Protein AF-A0A8S0VYI2-F1 (afdb_monomer)

Nearest PDB structures (foldseek):
  3zy5-assembly1_A-2  TM=5.775E-01  e=7.496E-02  Caenorhabditis elegans
  1pnv-assembly1_B  TM=6.908E-01  e=5.235E+00  Amycolatopsis orientalis
  5kop-assembly1_A  TM=2.959E-01  e=5.885E-01  Arabidopsis thaliana
  1s4m-assembly1_A  TM=4.240E-01  e=3.381E+00  Thermotoga maritima

Solvent-accessible surface area (backbone atoms only — not comparable to full-atom values): 20133 Å² total; per-residue (Å²): 138,83,80,80,79,79,74,74,88,73,79,77,84,91,72,76,66,74,72,60,60,55,57,55,54,50,54,53,52,52,50,54,52,51,54,52,51,52,53,51,53,68,69,68,52,58,70,79,68,78,67,62,72,75,76,76,81,72,82,81,72,93,74,92,75,86,80,81,87,81,85,76,86,84,82,75,84,84,79,82,89,78,81,92,77,94,70,86,81,71,88,71,82,72,75,78,70,86,61,76,57,97,30,44,54,77,81,65,32,69,57,71,47,27,90,46,52,74,77,16,50,41,90,94,55,40,30,27,38,51,44,45,49,59,51,71,69,45,26,52,47,15,49,53,42,46,44,52,49,12,68,76,29,74,24,38,24,37,43,53,42,46,35,51,65,87,51,60,67,76,75,18,50,44,50,56,66,81,80,41,67,53,71,58,51,21,61,75,68,68,36,48,59,41,44,46,71,57,34,20,62,60,66,65,48,60,60,84,68,80,62,54,79,88,66,36,45,78,45,13,18,33,23,60,63,27,70,77,51,75,67,69,70,78,51,60,70,48,37,40,54,65,26,50,35,56,9,30,20,49,57,62,50,78,24,30,79,47,54,90,40,49,80,47,60,40,29,28,58,82,54,45,34,46,59,59,27,71,101,61,33,78,52,61,54,77,81,44,65,74,53,39,59,12,94,86,65,44,78,44,45,42,34,79,53,45,37,31,35,37,53,39,56,52,48,57,57,87,68,72,78,70,72,80,73,71,76,76,77,77,77,79,128

Organism: Cyclocybe aegerita (NCBI:txid1973307)

Sequence (333 aa):
MERETMIPPSCCPSTIPAMRVVFFRGLVALSVLFFAGLSLFFIGLPEALRNFQLPRPLQRGSGGQALPDIDMPLDGPESPNSAASNCQSGDIHVSVETGVPGWDSSRFLQGPPTKSFKDNLLNDTYYITSWADSGFTNQFMGYVNMIYLGLISDRIPILPPFGPHHMSYDAGALRFSHVFNLKYLRKALNRPILEWHEVKEEDSPSSLREPSSEERESIGCWSTRKEAIANPLRVKSVIDHLKLDIAYTRVPSETRRLPNHENDDFLVFHQLVPYIFPRHPWRPASNFPLMQASPLGQRQSPYEQVSCFDYLYYTPRVDRCSRCSTPGRLRGD

pLDDT: mean 81.5, std 20.33, range [36.56, 98.75]

Secondary structure (DSSP, 8-state):
-------------S---THHHHHHHHHHHHHHHHHHHHHHHHHSS-HHHHT--PPPPP---S---PPPP------PPPPPP--------------------TT-GGGGBSSS-BSSHHHHB-TT--EEEE---SSHHHHHHHHHHHHHHHHHTT-EEEEPPBP-SSS-GGG--B-HHHHS-HHHHHHHHTS--EEHHHHB----TT--PPPPTTTPEEEEEEE---TT--S----HHHHHHTTEEEEEEEPPGGGBSSTT-TT---B-HHHHHHHH-SS--SS-GGGS-EEE--TT-------SSEEEES--TT-----------PPP-----

Radius of gyration: 25.16 Å; Cα contacts (8 Å, |Δi|>4): 461; chains: 1; bounding box: 76×69×61 Å

Mean predicted aligned error: 12.94 Å

Foldseek 3Di:
DDPPPDDPDDDDDPDDDPVVVVVVVVVVVVVVVVVVVVVVVVVPDPVVVVPPDDPDDDPDDDDDDDDDDDDDDPDDDDDDDDDDDDDDDPPPPPPPPPPDQPQDVCVQWPHAAALDLVNTGDPVAAAEEEDQDDDPVQSVLQQVQRCVLCVVQVHAYAYFFHQPRPHPLQVFGHWPVNVDVVVVVCVVVVHHHHYLNRRHPFDPRRDPDQDDPVSEDEFEAEALDFQVDLDGADRPRRNRRSRYFYWYFYDQLQQFPDSPDSHGSAGESVSRSLQQRAPHRVDDQVVTDGSGGTPVRHHDGHDNRYHYYHGRSRHDDPDDPPPPPPPPPPDDD

Structure (mmCIF, N/CA/C/O backbone):
data_AF-A0A8S0VYI2-F1
#
_entry.id   AF-A0A8S0VYI2-F1
#
loop_
_atom_site.group_PDB
_atom_site.id
_atom_site.type_symbol
_atom_site.label_atom_id
_atom_site.label_alt_id
_atom_site.label_comp_id
_atom_site.label_asym_id
_atom_site.label_entity_id
_atom_site.label_seq_id
_atom_site.pdbx_PDB_ins_code
_atom_site.Cartn_x
_atom_site.Cartn_y
_atom_site.Cartn_z
_atom_site.occupancy
_atom_site.B_iso_or_equiv
_atom_site.auth_seq_id
_atom_site.auth_comp_id
_atom_site.auth_asym_id
_atom_site.auth_atom_id
_atom_site.pdbx_PDB_model_num
ATOM 1 N N . MET A 1 1 ? 33.927 -17.830 16.244 1.00 40.34 1 MET A N 1
ATOM 2 C CA . MET A 1 1 ? 33.383 -17.152 15.047 1.00 40.34 1 MET A CA 1
ATOM 3 C C . MET A 1 1 ? 32.951 -18.254 14.090 1.00 40.34 1 MET A C 1
ATOM 5 O O . MET A 1 1 ? 33.672 -18.598 13.163 1.00 40.34 1 MET A O 1
ATOM 9 N N . GLU A 1 2 ? 31.848 -18.921 14.426 1.00 36.56 2 GLU A N 1
ATOM 10 C CA . GLU A 1 2 ? 31.325 -20.049 13.655 1.00 36.56 2 GLU A CA 1
ATOM 11 C C . GLU A 1 2 ? 30.562 -19.498 12.449 1.00 36.56 2 GLU A C 1
ATOM 13 O O . GLU A 1 2 ? 29.616 -18.728 12.593 1.00 36.56 2 GLU A O 1
ATOM 18 N N . ARG A 1 3 ? 31.025 -19.841 11.243 1.00 37.62 3 ARG A N 1
ATOM 19 C CA . ARG A 1 3 ? 30.243 -19.661 10.021 1.00 37.62 3 ARG A CA 1
ATOM 20 C C . ARG A 1 3 ? 29.177 -20.747 10.012 1.00 37.62 3 ARG A C 1
ATOM 22 O O . ARG A 1 3 ? 29.457 -21.867 9.596 1.00 37.62 3 ARG A O 1
ATOM 29 N N . GLU A 1 4 ? 27.968 -20.407 10.434 1.00 44.66 4 GLU A N 1
ATOM 30 C CA . GLU A 1 4 ? 26.795 -21.192 10.068 1.00 44.66 4 GLU A CA 1
ATOM 31 C C . GLU A 1 4 ? 26.643 -21.135 8.544 1.00 44.66 4 GLU A C 1
ATOM 33 O O . GLU A 1 4 ? 26.326 -20.105 7.945 1.00 44.66 4 GLU A O 1
ATOM 38 N N . THR A 1 5 ? 26.949 -22.248 7.884 1.00 41.91 5 THR A N 1
ATOM 39 C CA . THR A 1 5 ? 26.651 -22.454 6.470 1.00 41.91 5 THR A CA 1
ATOM 40 C C . THR A 1 5 ? 25.141 -22.565 6.315 1.00 41.91 5 THR A C 1
ATOM 42 O O . THR A 1 5 ? 24.555 -23.619 6.559 1.00 41.91 5 THR A O 1
ATOM 45 N N . MET A 1 6 ? 24.514 -21.453 5.935 1.00 37.00 6 MET A N 1
ATOM 46 C CA . MET A 1 6 ? 23.090 -21.371 5.637 1.00 37.00 6 MET A CA 1
ATOM 47 C C . MET A 1 6 ? 22.767 -22.281 4.443 1.00 37.00 6 MET A C 1
ATOM 49 O O . MET A 1 6 ? 23.226 -22.055 3.322 1.00 37.00 6 MET A O 1
ATOM 53 N N . ILE A 1 7 ? 22.010 -23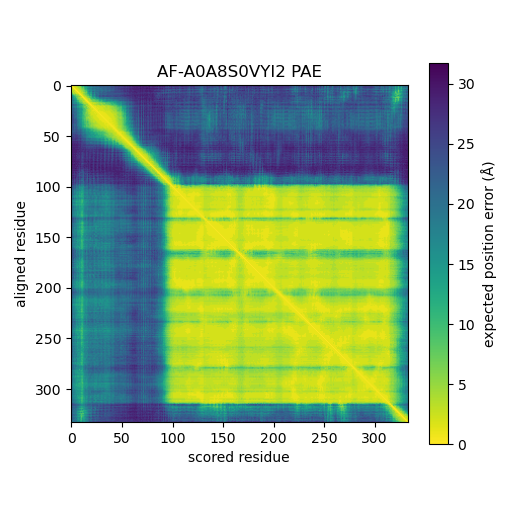.344 4.710 1.00 38.59 7 ILE A N 1
ATOM 54 C CA . ILE A 1 7 ? 21.514 -24.290 3.708 1.00 38.59 7 ILE A CA 1
ATOM 55 C C . ILE A 1 7 ? 20.570 -23.518 2.766 1.00 38.59 7 ILE A C 1
ATOM 57 O O . ILE A 1 7 ? 19.663 -22.843 3.259 1.00 38.59 7 ILE A O 1
ATOM 61 N N . PRO A 1 8 ? 20.752 -23.572 1.431 1.00 42.28 8 PRO A N 1
ATOM 62 C CA . PRO A 1 8 ? 19.832 -22.927 0.499 1.00 42.28 8 PRO A CA 1
ATOM 63 C C . PRO A 1 8 ? 18.422 -23.511 0.674 1.00 42.28 8 PRO A C 1
ATOM 65 O O . PRO A 1 8 ? 18.298 -24.710 0.937 1.00 42.28 8 PRO A O 1
ATOM 68 N N . PRO A 1 9 ? 17.361 -22.698 0.530 1.00 46.56 9 PRO A N 1
ATOM 69 C CA . PRO A 1 9 ? 15.992 -23.137 0.765 1.00 46.56 9 PRO A CA 1
ATOM 70 C C . PRO A 1 9 ? 15.682 -24.374 -0.082 1.00 46.56 9 PRO A C 1
ATOM 72 O O . PRO A 1 9 ? 15.707 -24.345 -1.314 1.00 46.56 9 PRO A O 1
ATOM 75 N N . SER A 1 10 ? 15.433 -25.482 0.609 1.00 43.25 10 SER A N 1
ATOM 76 C CA . SER A 1 10 ? 15.020 -26.750 0.031 1.00 43.25 10 SER A CA 1
ATOM 77 C C . SER A 1 10 ? 13.668 -26.589 -0.670 1.00 43.25 10 SER A C 1
ATOM 79 O O . SER A 1 10 ? 12.776 -25.884 -0.195 1.00 43.25 10 SER A O 1
ATOM 81 N N . CYS A 1 11 ? 13.555 -27.220 -1.845 1.00 47.84 11 CYS A N 1
ATOM 82 C CA . CYS A 1 11 ? 12.403 -27.175 -2.747 1.00 47.84 11 CYS A CA 1
ATOM 83 C C . CYS A 1 11 ? 11.056 -27.290 -1.998 1.00 47.84 11 CYS A C 1
ATOM 85 O O . CYS A 1 11 ? 10.912 -28.109 -1.092 1.00 47.84 11 CYS A O 1
ATOM 87 N N . CYS A 1 12 ? 10.075 -26.477 -2.417 1.00 47.78 12 CYS A N 1
ATOM 88 C CA . CYS A 1 12 ? 8.744 -26.334 -1.818 1.00 47.78 12 CYS A CA 1
ATOM 89 C C . CYS A 1 12 ? 8.104 -27.660 -1.348 1.00 47.78 12 CYS A C 1
ATOM 91 O O . CYS A 1 12 ? 8.123 -28.636 -2.104 1.00 47.78 12 CYS A O 1
ATOM 93 N N . PRO A 1 13 ? 7.433 -27.686 -0.177 1.00 43.56 13 PRO A N 1
ATOM 94 C CA . PRO A 1 13 ? 6.670 -28.848 0.265 1.00 43.56 13 PRO A CA 1
ATOM 95 C C . PRO A 1 13 ? 5.550 -29.160 -0.737 1.00 43.56 13 PRO A C 1
ATOM 97 O O . PRO A 1 13 ? 4.629 -28.376 -0.978 1.00 43.56 13 PRO A O 1
ATOM 100 N N . SER A 1 14 ? 5.664 -30.327 -1.361 1.00 46.34 14 SER A N 1
ATOM 101 C CA . SER A 1 14 ? 4.825 -30.805 -2.454 1.00 46.34 14 SER A CA 1
ATOM 102 C C . SER A 1 14 ? 3.504 -31.395 -1.958 1.00 46.34 14 SER A C 1
ATOM 104 O O . SER A 1 14 ? 3.235 -32.566 -2.192 1.00 46.34 14 SER A O 1
ATOM 106 N N . THR A 1 15 ? 2.659 -30.612 -1.291 1.00 42.56 15 THR A N 1
ATOM 107 C CA . THR A 1 15 ? 1.272 -31.023 -1.009 1.00 42.56 15 THR A CA 1
ATOM 108 C C . THR A 1 15 ? 0.341 -29.815 -0.998 1.00 42.56 15 THR A C 1
ATOM 110 O O . THR A 1 15 ? -0.146 -29.386 0.045 1.00 42.56 15 THR A O 1
ATOM 113 N N . ILE A 1 16 ? 0.059 -29.258 -2.180 1.00 52.88 16 ILE A N 1
ATOM 114 C CA . ILE A 1 16 ? -1.150 -28.446 -2.362 1.00 52.88 16 ILE A CA 1
ATOM 115 C C . ILE A 1 16 ? -2.288 -29.432 -2.665 1.00 52.88 16 ILE A C 1
ATOM 117 O O . ILE A 1 16 ? -2.193 -30.157 -3.659 1.00 52.88 16 ILE A O 1
ATOM 121 N N . PRO A 1 17 ? -3.353 -29.503 -1.845 1.00 50.16 17 PRO A N 1
ATOM 122 C CA . PRO A 1 17 ? -4.452 -30.433 -2.077 1.00 50.16 17 PRO A CA 1
ATOM 123 C C . PRO A 1 17 ? -5.111 -30.148 -3.433 1.00 50.16 17 PRO A C 1
ATOM 125 O O . PRO A 1 17 ? -5.443 -29.002 -3.749 1.00 50.16 17 PRO A O 1
ATOM 128 N N . ALA A 1 18 ? -5.317 -31.206 -4.224 1.00 50.97 18 ALA A N 1
ATOM 129 C CA . ALA A 1 18 ? -5.833 -31.170 -5.598 1.00 50.97 18 ALA A CA 1
ATOM 130 C C . ALA A 1 18 ? -7.136 -30.356 -5.766 1.00 50.97 18 ALA A C 1
ATOM 132 O O . ALA A 1 18 ? -7.411 -29.826 -6.843 1.00 50.97 18 ALA A O 1
ATOM 133 N N . MET A 1 19 ? -7.897 -30.178 -4.683 1.00 45.94 19 MET A N 1
ATOM 134 C CA . MET A 1 19 ? -9.135 -29.400 -4.636 1.00 45.94 19 MET A CA 1
ATOM 135 C C . MET A 1 19 ? -8.938 -27.902 -4.960 1.00 45.94 19 MET A C 1
ATOM 137 O O . MET A 1 19 ? -9.829 -27.278 -5.532 1.00 45.94 19 MET A O 1
ATOM 141 N N . ARG A 1 20 ? -7.754 -27.318 -4.701 1.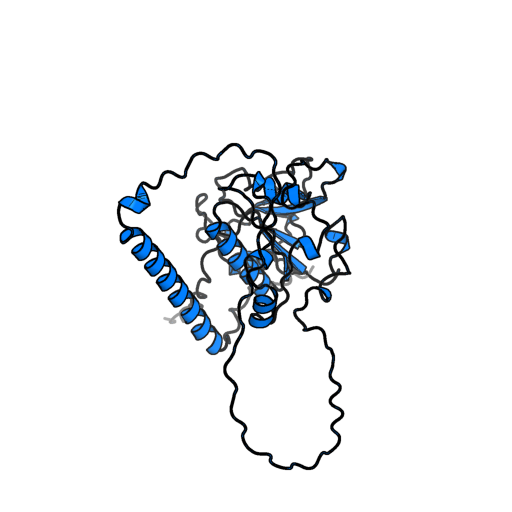00 52.03 20 ARG A N 1
ATOM 142 C CA . ARG A 1 20 ? -7.478 -25.893 -4.995 1.00 52.03 20 ARG A CA 1
ATOM 143 C C . ARG A 1 20 ? -7.234 -25.599 -6.481 1.00 52.03 20 ARG A C 1
ATOM 145 O O . ARG A 1 20 ? -7.493 -24.489 -6.938 1.00 52.03 20 ARG A O 1
ATOM 152 N N . VAL A 1 21 ? -6.784 -26.588 -7.256 1.00 54.50 21 VAL A N 1
ATOM 153 C CA . VAL A 1 21 ? -6.478 -26.418 -8.691 1.00 54.50 21 VAL A CA 1
ATOM 154 C C . VAL A 1 21 ? -7.754 -26.352 -9.537 1.00 54.50 21 VAL A C 1
ATOM 156 O O . VAL A 1 21 ? -7.795 -25.636 -10.538 1.00 54.50 21 VAL A O 1
ATOM 159 N N . VAL A 1 22 ? -8.811 -27.058 -9.126 1.00 63.56 22 VAL A N 1
ATOM 160 C CA . VAL A 1 22 ? -10.104 -27.067 -9.832 1.00 63.56 22 VAL A CA 1
ATOM 161 C C . VAL A 1 22 ? -10.818 -25.722 -9.677 1.00 63.56 22 VAL A C 1
ATOM 163 O O . VAL A 1 22 ? -11.284 -25.160 -10.666 1.00 63.56 22 VAL A O 1
ATOM 166 N N . PHE A 1 23 ? -10.815 -25.157 -8.466 1.00 63.53 23 PHE A N 1
ATOM 167 C CA . PHE A 1 23 ? -11.478 -23.881 -8.180 1.00 63.53 23 PHE A CA 1
ATOM 168 C C . PHE A 1 23 ? -10.856 -22.713 -8.965 1.00 63.53 23 PHE A C 1
ATOM 170 O O . PHE A 1 23 ? -11.564 -21.896 -9.551 1.00 63.53 23 PHE A O 1
ATOM 177 N N . PHE A 1 24 ? -9.522 -22.680 -9.067 1.00 58.94 24 PHE A N 1
ATOM 178 C CA . PHE A 1 24 ? -8.821 -21.619 -9.794 1.00 58.94 24 PHE A CA 1
ATOM 179 C C . PHE A 1 24 ? -9.015 -21.712 -11.319 1.00 58.94 24 PHE A C 1
ATOM 181 O O . PHE A 1 24 ? -9.140 -20.691 -11.992 1.00 58.94 24 PHE A O 1
ATOM 188 N N . ARG A 1 25 ? -9.109 -22.930 -11.878 1.00 66.00 25 ARG A N 1
ATOM 189 C CA . ARG A 1 25 ? -9.438 -23.129 -13.302 1.00 66.00 25 ARG A CA 1
ATOM 190 C C . ARG A 1 25 ? -10.850 -22.651 -13.644 1.00 66.00 25 ARG A C 1
ATOM 192 O O . ARG A 1 25 ? -11.036 -22.075 -14.712 1.00 66.00 25 ARG A O 1
ATOM 199 N N . GLY A 1 26 ? -11.807 -22.840 -12.734 1.00 76.06 26 GLY A N 1
ATOM 200 C CA . GLY A 1 26 ? -13.168 -22.320 -12.888 1.00 76.06 26 GLY A CA 1
ATOM 201 C C . GLY A 1 26 ? -13.209 -20.791 -12.933 1.00 76.06 26 GLY A C 1
ATOM 202 O O . GLY A 1 26 ? -13.836 -20.224 -13.824 1.00 76.06 26 GLY A O 1
ATOM 203 N N . LEU A 1 27 ? -12.475 -20.124 -12.036 1.00 72.19 27 LEU A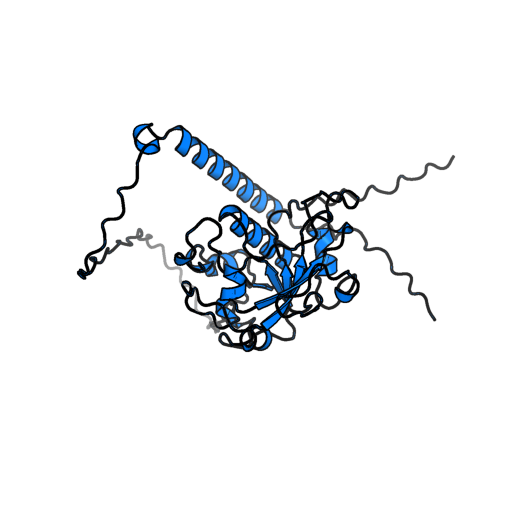 N 1
ATOM 204 C CA . LEU A 1 27 ? -12.464 -18.659 -11.947 1.00 72.19 27 LEU A CA 1
ATOM 205 C C . LEU A 1 27 ? -11.876 -17.987 -13.203 1.00 72.19 27 LEU A C 1
ATOM 207 O O . LEU A 1 27 ? -12.411 -16.990 -13.681 1.00 72.19 27 LEU A O 1
ATOM 211 N N . VAL A 1 28 ? -10.802 -18.557 -13.766 1.00 76.00 28 VAL A N 1
ATOM 212 C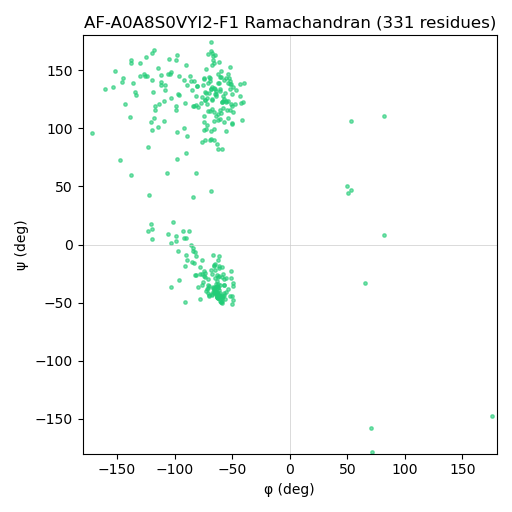 CA . VAL A 1 28 ? -10.166 -18.044 -14.995 1.00 76.00 28 VAL A CA 1
ATOM 213 C C . VAL A 1 28 ? -11.044 -18.284 -16.228 1.00 76.00 28 VAL A C 1
ATOM 215 O O . VAL A 1 28 ? -11.122 -17.425 -17.100 1.00 76.00 28 VAL A O 1
ATOM 218 N N . ALA A 1 29 ? -11.742 -19.420 -16.312 1.00 81.00 29 ALA A N 1
ATOM 219 C CA . ALA A 1 29 ? -12.675 -19.666 -17.414 1.00 81.00 29 ALA A CA 1
ATOM 220 C C . ALA A 1 29 ? -13.865 -18.689 -17.381 1.00 81.00 29 ALA A C 1
ATOM 222 O O . ALA A 1 29 ? -14.261 -18.163 -18.421 1.00 81.00 29 ALA A O 1
ATOM 223 N N . LEU A 1 30 ? -14.391 -18.393 -16.186 1.00 81.19 30 LEU A N 1
ATOM 224 C CA . LEU A 1 30 ? -15.479 -17.431 -15.999 1.00 81.19 30 LEU A CA 1
ATOM 225 C C . LEU A 1 30 ? -15.070 -16.001 -16.366 1.00 81.19 30 LEU A C 1
ATOM 227 O O . LEU A 1 30 ? -15.853 -15.299 -17.003 1.00 81.19 30 LEU A O 1
ATOM 231 N N . SER A 1 31 ? -13.848 -15.575 -16.030 1.00 77.00 31 SER A N 1
ATOM 232 C CA . SER A 1 31 ? -13.375 -14.239 -16.408 1.00 77.00 31 SER A CA 1
ATOM 233 C C . SER A 1 31 ? -13.188 -14.106 -17.921 1.00 77.00 31 SER A C 1
ATOM 235 O O . SER A 1 31 ? -13.645 -13.124 -18.501 1.00 77.00 31 SER A O 1
ATOM 237 N N . VAL A 1 32 ? -12.611 -15.111 -18.590 1.00 84.44 32 VAL A N 1
ATOM 238 C CA . VAL A 1 32 ? -12.456 -15.111 -20.057 1.00 84.44 32 VAL A CA 1
ATOM 239 C C . VAL A 1 32 ? -13.817 -15.051 -20.762 1.00 84.44 32 VAL A C 1
ATOM 241 O O . VAL A 1 32 ? -13.980 -14.265 -21.694 1.00 84.44 32 VAL A O 1
ATOM 244 N N . LEU A 1 33 ? -14.810 -15.817 -20.295 1.00 86.25 33 LEU A N 1
ATOM 245 C CA . LEU A 1 33 ? -16.169 -15.778 -20.849 1.00 86.25 33 LEU A CA 1
ATOM 246 C C . LEU A 1 33 ? -16.862 -14.432 -20.604 1.00 86.25 33 LEU A C 1
ATOM 248 O O . LEU A 1 33 ? -17.531 -13.924 -21.501 1.00 86.25 33 LEU A O 1
ATOM 252 N N . PHE A 1 34 ? -16.663 -13.823 -19.433 1.00 87.06 34 PHE A N 1
ATOM 253 C CA . PHE A 1 34 ? -17.200 -12.499 -19.123 1.00 87.06 34 PHE A CA 1
ATOM 254 C C . PHE A 1 34 ? -16.634 -11.416 -20.057 1.00 87.06 34 PHE A C 1
ATOM 256 O O . PHE A 1 34 ? -17.396 -10.636 -20.628 1.00 87.06 34 PHE A O 1
ATOM 263 N N . PHE A 1 35 ? -15.317 -11.404 -20.297 1.00 80.75 35 PHE A N 1
ATOM 264 C CA . PHE A 1 35 ? -14.688 -10.436 -21.206 1.00 80.75 35 PHE A CA 1
ATOM 265 C C . PHE A 1 35 ? -15.037 -10.676 -22.681 1.00 80.75 35 PHE A C 1
ATOM 267 O O . PHE A 1 35 ? -15.236 -9.713 -23.428 1.00 80.75 35 PHE A O 1
ATOM 274 N N . ALA A 1 36 ? -15.166 -11.938 -23.103 1.00 85.12 36 ALA A N 1
ATOM 275 C CA . ALA A 1 36 ? -15.645 -12.274 -24.442 1.00 85.12 36 ALA A CA 1
ATOM 276 C C . ALA A 1 36 ? -17.105 -11.821 -24.643 1.00 85.12 36 ALA A C 1
ATOM 278 O O . ALA A 1 36 ? -17.426 -11.220 -25.668 1.00 85.12 36 ALA A O 1
ATOM 279 N N . GLY A 1 37 ? -17.962 -12.028 -23.636 1.00 87.88 37 GLY A N 1
ATOM 280 C CA . GLY A 1 37 ? -19.353 -11.572 -23.636 1.00 87.88 37 GLY A CA 1
ATOM 281 C C . GLY A 1 37 ? -19.484 -10.049 -23.688 1.00 87.88 37 GLY A C 1
ATOM 282 O O . GLY A 1 37 ? -20.234 -9.533 -24.514 1.00 87.88 37 GLY A O 1
ATOM 283 N N . LEU A 1 38 ? -18.699 -9.319 -22.885 1.00 82.56 38 LEU A N 1
ATOM 284 C CA . LEU A 1 38 ? -18.657 -7.852 -22.943 1.00 82.56 38 LEU A CA 1
ATOM 285 C C . LEU A 1 38 ? -18.227 -7.355 -24.327 1.00 82.56 38 LEU A C 1
ATOM 287 O O . LEU A 1 38 ? -18.843 -6.449 -24.879 1.00 82.56 38 LEU A O 1
ATOM 291 N N . SER A 1 39 ? -17.190 -7.963 -24.906 1.00 78.06 39 SER A N 1
ATOM 292 C CA . SER A 1 39 ? -16.674 -7.555 -26.217 1.00 78.06 39 SER A CA 1
ATOM 293 C C . SER A 1 39 ? -17.718 -7.753 -27.320 1.00 78.06 39 SER A C 1
ATOM 295 O O . SER A 1 39 ? -17.918 -6.863 -28.144 1.00 78.06 39 SER A O 1
ATOM 297 N N . LEU A 1 40 ? -18.440 -8.880 -27.306 1.00 80.31 40 LEU A N 1
ATOM 298 C CA . LEU A 1 40 ? -19.524 -9.146 -28.258 1.00 80.31 40 LEU A CA 1
ATOM 299 C C . LEU A 1 40 ? -20.716 -8.198 -28.069 1.00 80.31 40 LEU A C 1
ATOM 301 O O . LEU A 1 40 ? -21.293 -7.749 -29.059 1.00 80.31 40 LEU A O 1
ATOM 305 N N . PHE A 1 41 ? -21.040 -7.829 -26.828 1.00 80.25 41 PHE A N 1
ATOM 306 C CA . PHE A 1 41 ? -22.089 -6.853 -26.534 1.00 80.25 41 PHE A CA 1
ATOM 307 C C . PHE A 1 41 ? -21.792 -5.480 -27.166 1.00 80.25 41 PHE A C 1
ATOM 309 O O . PHE A 1 41 ? -22.666 -4.893 -27.798 1.00 80.25 41 PHE A O 1
ATOM 316 N N . PHE A 1 42 ? -20.544 -4.999 -27.113 1.00 73.44 42 PHE A N 1
ATOM 317 C CA . PHE A 1 42 ? -20.161 -3.723 -27.741 1.00 73.44 42 PHE A CA 1
ATOM 318 C C . PHE A 1 42 ? -20.069 -3.773 -29.276 1.00 73.44 42 PHE A C 1
ATOM 320 O O . PHE A 1 42 ? -20.227 -2.743 -29.943 1.00 73.44 42 PHE A O 1
ATOM 327 N N . ILE A 1 43 ? -19.834 -4.951 -29.862 1.00 79.62 43 ILE A N 1
ATOM 328 C CA . ILE A 1 43 ? -19.837 -5.142 -31.322 1.00 79.62 43 ILE A CA 1
ATOM 329 C C . ILE A 1 43 ? -21.273 -5.175 -31.865 1.00 79.62 43 ILE A C 1
ATOM 331 O O . ILE A 1 43 ? -21.515 -4.647 -32.946 1.00 79.62 43 ILE A O 1
ATOM 335 N N . GLY A 1 44 ? -22.218 -5.737 -31.105 1.00 75.25 44 GLY A N 1
ATOM 336 C CA . GLY A 1 44 ? -23.629 -5.846 -31.486 1.00 75.25 44 GLY A CA 1
ATOM 337 C C . GLY A 1 44 ? -24.494 -4.617 -31.193 1.00 75.25 44 GLY A C 1
ATOM 338 O O . GLY A 1 44 ? -25.678 -4.633 -31.524 1.00 75.25 44 GLY A O 1
ATOM 339 N N . LEU A 1 45 ? -23.950 -3.562 -30.574 1.00 72.25 45 LEU A N 1
ATOM 340 C CA . LEU A 1 45 ? -24.718 -2.344 -30.316 1.00 72.25 45 LEU A CA 1
ATOM 341 C C . LEU A 1 45 ? -25.062 -1.639 -31.648 1.00 72.25 45 LEU A C 1
ATOM 343 O O . LEU A 1 45 ? -24.138 -1.298 -32.393 1.00 72.25 45 LEU A O 1
ATOM 347 N N . PRO A 1 46 ? -26.352 -1.368 -31.938 1.00 77.19 46 PRO A N 1
ATOM 348 C CA . PRO A 1 46 ? -26.762 -0.586 -33.103 1.00 77.19 46 PRO A CA 1
ATOM 349 C C . PRO A 1 46 ? -26.009 0.751 -33.168 1.00 77.19 46 PRO A C 1
ATOM 351 O O . PRO A 1 46 ? -25.834 1.404 -32.137 1.00 77.19 46 PRO A O 1
ATOM 354 N N . GLU A 1 47 ? -25.611 1.202 -34.363 1.00 68.06 47 GLU A N 1
ATOM 355 C CA . GLU A 1 47 ? -24.889 2.477 -34.564 1.00 68.06 47 GLU A CA 1
ATOM 356 C C . GLU A 1 47 ? -25.575 3.685 -33.901 1.00 68.06 47 GLU A C 1
ATOM 358 O O . GLU A 1 47 ? -24.900 4.605 -33.439 1.00 68.06 47 GLU A O 1
ATOM 363 N N . ALA A 1 48 ? -26.904 3.649 -33.765 1.00 61.06 48 ALA A N 1
ATOM 364 C CA . ALA A 1 48 ? -27.690 4.670 -33.074 1.00 61.06 48 ALA A CA 1
ATOM 365 C C . ALA A 1 48 ? -27.291 4.875 -31.597 1.00 61.06 48 ALA A C 1
ATOM 367 O O . ALA A 1 48 ? -27.433 5.978 -31.075 1.00 61.06 48 ALA A O 1
ATOM 368 N N . LEU A 1 49 ? -26.757 3.849 -30.925 1.00 62.84 49 LEU A N 1
ATOM 369 C CA . LEU A 1 49 ? -26.284 3.944 -29.539 1.00 62.84 49 LEU A CA 1
ATOM 370 C C . LEU A 1 49 ? -24.800 4.329 -29.433 1.00 62.84 49 LEU A C 1
ATOM 372 O O . LEU A 1 49 ? -24.380 4.818 -28.388 1.00 62.84 49 LEU A O 1
ATOM 376 N N . ARG A 1 50 ? -24.004 4.169 -30.501 1.00 61.03 50 ARG A N 1
ATOM 377 C CA . ARG A 1 50 ? -22.598 4.622 -30.522 1.00 61.03 50 ARG A CA 1
ATOM 378 C C . ARG A 1 50 ? -22.470 6.139 -30.642 1.00 61.03 50 ARG A C 1
ATOM 380 O O . ARG A 1 50 ? -21.507 6.703 -30.137 1.00 61.03 50 ARG A O 1
ATOM 387 N N . ASN A 1 51 ? -23.458 6.789 -31.254 1.00 58.31 51 ASN A N 1
ATOM 388 C CA . ASN A 1 51 ? -23.500 8.240 -31.448 1.00 58.31 51 ASN A CA 1
ATOM 389 C C . ASN A 1 51 ? -24.421 8.954 -30.450 1.00 58.31 51 ASN A C 1
ATOM 391 O O . ASN A 1 51 ? -24.835 10.087 -30.699 1.00 58.31 51 ASN A O 1
ATOM 395 N N . PHE A 1 52 ? -24.754 8.313 -29.325 1.00 55.97 52 PHE A N 1
ATOM 396 C CA . PHE A 1 52 ? -25.560 8.944 -28.287 1.00 55.97 52 PHE A CA 1
ATOM 397 C C . PHE A 1 52 ? -24.745 10.054 -27.606 1.00 55.97 52 PHE A C 1
ATOM 399 O O . PHE A 1 52 ? -24.017 9.834 -26.638 1.00 55.97 52 PHE A O 1
ATOM 406 N N . GLN A 1 53 ? -24.839 11.269 -28.147 1.00 51.75 53 GLN A N 1
ATOM 407 C CA . GLN A 1 53 ? -24.380 12.480 -27.483 1.00 51.75 53 GLN A CA 1
ATOM 408 C C . GLN A 1 53 ? -25.226 12.665 -26.228 1.00 51.75 53 GLN A C 1
ATOM 410 O O . GLN A 1 53 ? -26.422 12.948 -26.309 1.00 51.75 53 GLN A O 1
ATOM 415 N N . LEU A 1 54 ? -24.596 12.487 -25.065 1.00 54.75 54 LEU A N 1
ATOM 416 C CA . LEU A 1 54 ? -25.207 12.827 -23.786 1.00 54.75 54 LEU A CA 1
ATOM 417 C C . LEU A 1 54 ? -25.756 14.262 -23.878 1.00 54.75 54 LEU A C 1
ATOM 419 O O . LEU A 1 54 ? -25.017 15.161 -24.304 1.00 54.75 54 LEU A O 1
ATOM 423 N N . PRO A 1 55 ? -27.029 14.496 -23.507 1.00 51.38 55 PRO A N 1
ATOM 424 C CA . PRO A 1 55 ? -27.564 15.844 -23.436 1.00 51.38 55 PRO A CA 1
ATOM 425 C C . PRO A 1 55 ? -26.629 16.694 -22.577 1.00 51.38 55 PRO A C 1
ATOM 427 O O . PRO A 1 55 ? -26.200 16.257 -21.505 1.00 51.38 55 PRO A O 1
ATOM 430 N N . ARG A 1 56 ? -26.293 17.902 -23.050 1.00 46.47 56 ARG A N 1
ATOM 431 C CA . ARG A 1 56 ? -25.557 18.877 -22.236 1.00 46.47 56 ARG A CA 1
ATOM 432 C C . ARG A 1 56 ? -26.252 18.988 -20.874 1.00 46.47 56 ARG A C 1
ATOM 434 O O . ARG A 1 56 ? -27.482 19.068 -20.855 1.00 46.47 56 ARG A O 1
ATOM 441 N N . PRO A 1 57 ? -25.504 18.997 -19.758 1.00 41.25 57 PRO A N 1
ATOM 442 C CA . PRO A 1 57 ? -26.110 19.090 -18.442 1.00 41.25 57 PRO A CA 1
ATOM 443 C C . PRO A 1 57 ? -26.945 20.368 -18.383 1.00 41.25 57 PRO A C 1
ATOM 445 O O . PRO A 1 57 ? -26.426 21.474 -18.548 1.00 41.25 57 PRO A O 1
ATOM 448 N N . LEU A 1 58 ? -28.255 20.201 -18.193 1.00 46.81 58 LEU A N 1
ATOM 449 C CA . LEU A 1 58 ? -29.143 21.303 -17.857 1.00 46.81 58 LEU A CA 1
ATOM 450 C C . LEU A 1 58 ? -28.613 21.925 -16.566 1.00 46.81 58 LEU A C 1
ATOM 452 O O . LEU A 1 58 ? -28.440 21.229 -15.563 1.00 46.81 58 LEU A O 1
ATOM 456 N N . GLN A 1 59 ? -28.328 23.229 -16.613 1.00 43.91 59 GLN A N 1
ATOM 457 C CA . GLN A 1 59 ? -28.034 24.027 -15.429 1.00 43.91 59 GLN A CA 1
ATOM 458 C C . GLN A 1 59 ? -29.128 23.765 -14.393 1.00 43.91 59 GLN A C 1
ATOM 460 O O . GLN A 1 59 ? -30.304 24.057 -14.611 1.00 43.91 59 GLN A O 1
ATOM 465 N N . ARG A 1 60 ? -28.729 23.139 -13.285 1.00 42.06 60 ARG A N 1
ATOM 466 C CA . ARG A 1 60 ? -29.627 22.703 -12.224 1.00 42.06 60 ARG A CA 1
ATOM 467 C C . ARG A 1 60 ? -30.101 23.930 -11.453 1.00 42.06 60 ARG A C 1
ATOM 469 O O . ARG A 1 60 ? -29.384 24.453 -10.605 1.00 42.06 60 ARG A O 1
ATOM 476 N N . GLY A 1 61 ? -31.308 24.386 -11.772 1.00 41.34 61 GLY A N 1
ATOM 477 C CA . GLY A 1 61 ? -32.077 25.274 -10.911 1.00 41.34 61 GLY A CA 1
ATOM 478 C C . GLY A 1 61 ? -32.350 24.589 -9.573 1.00 41.34 61 GLY A C 1
ATOM 479 O O . GLY A 1 61 ? -32.707 23.411 -9.525 1.00 41.34 61 GLY A O 1
ATOM 480 N N . SER A 1 62 ? -32.131 25.333 -8.492 1.00 44.38 62 SER A N 1
ATOM 481 C CA . SER A 1 62 ? -32.454 24.945 -7.122 1.00 44.38 62 SER A CA 1
ATOM 482 C C . SER A 1 62 ? -33.956 24.681 -6.994 1.00 44.38 62 SER A C 1
ATOM 484 O O . SER A 1 62 ? -34.766 25.592 -7.146 1.00 44.38 62 SER A O 1
ATOM 486 N N . GLY A 1 63 ? -34.324 23.428 -6.748 1.00 42.12 63 GLY A N 1
ATOM 487 C CA . GLY A 1 63 ? -35.704 23.007 -6.537 1.00 42.12 63 GLY A CA 1
ATOM 488 C C . GLY A 1 63 ? -35.726 21.559 -6.074 1.00 42.12 63 GLY A C 1
ATOM 489 O O . GLY A 1 63 ? -35.609 20.642 -6.881 1.00 42.12 63 GLY A O 1
ATOM 490 N N . GLY A 1 64 ? -35.798 21.362 -4.758 1.00 50.12 64 GLY A N 1
ATOM 491 C CA . GLY A 1 64 ? -35.892 20.043 -4.148 1.00 50.12 64 GLY A CA 1
ATOM 492 C C . GLY A 1 64 ? -37.229 19.380 -4.462 1.00 50.12 64 GLY A C 1
ATOM 493 O O . GLY A 1 64 ? -38.284 19.929 -4.156 1.00 50.12 64 GLY A O 1
ATOM 494 N N . GLN A 1 65 ? -37.169 18.176 -5.023 1.00 39.16 65 GLN A N 1
ATOM 495 C CA . GLN A 1 65 ? -38.238 17.189 -4.940 1.00 39.16 65 GLN A CA 1
ATOM 496 C C . GLN A 1 65 ? -37.615 15.840 -4.586 1.00 39.16 65 GLN A C 1
ATOM 498 O O . GLN A 1 65 ? -36.620 15.424 -5.183 1.00 39.16 65 GLN A O 1
ATOM 503 N N . ALA A 1 66 ? -38.178 15.213 -3.556 1.00 47.56 66 ALA A N 1
ATOM 504 C CA . ALA A 1 66 ? -37.813 13.889 -3.082 1.00 47.56 66 ALA A CA 1
ATOM 505 C C . ALA A 1 66 ? -38.199 12.831 -4.127 1.00 47.56 66 ALA A C 1
ATOM 507 O O . ALA A 1 66 ? -39.286 12.886 -4.703 1.00 47.56 66 ALA A O 1
ATOM 508 N N . LEU A 1 67 ? -37.288 11.891 -4.375 1.00 44.88 67 LEU A N 1
ATOM 509 C CA . LEU A 1 67 ? -37.535 10.706 -5.193 1.00 44.88 67 LEU A CA 1
ATOM 510 C C . LEU A 1 67 ? -38.403 9.708 -4.406 1.00 44.88 67 LEU A C 1
ATOM 512 O O . LEU A 1 67 ? -38.203 9.583 -3.198 1.00 44.88 67 LEU A O 1
ATOM 516 N N . PRO A 1 68 ? -39.345 9.007 -5.060 1.00 47.88 68 PRO A N 1
ATOM 517 C CA . PRO A 1 68 ? -40.174 8.004 -4.407 1.00 47.88 68 PRO A CA 1
ATOM 518 C C . PRO A 1 68 ? -39.383 6.718 -4.134 1.00 47.88 68 PRO A C 1
ATOM 520 O O . PRO A 1 68 ? -38.553 6.303 -4.948 1.00 47.88 68 PRO A O 1
ATOM 523 N N . ASP A 1 69 ? -39.683 6.097 -2.993 1.00 37.47 69 ASP A N 1
ATOM 524 C CA . ASP A 1 69 ? -39.189 4.783 -2.591 1.00 37.47 69 ASP A CA 1
ATOM 525 C C . ASP A 1 69 ? -39.578 3.714 -3.621 1.00 37.47 69 ASP A C 1
ATOM 527 O O . ASP A 1 69 ? -40.741 3.576 -4.007 1.00 37.47 69 ASP A O 1
ATOM 531 N N . ILE A 1 70 ? -38.580 2.955 -4.076 1.00 45.41 70 ILE A N 1
ATOM 532 C CA . ILE A 1 70 ? -38.765 1.762 -4.902 1.00 45.41 70 ILE A CA 1
ATOM 533 C C . ILE A 1 70 ? -38.702 0.560 -3.961 1.00 45.41 70 ILE A C 1
ATOM 535 O O . ILE A 1 70 ? -37.618 0.082 -3.627 1.00 45.41 70 ILE A O 1
ATOM 539 N N . ASP A 1 71 ? -39.871 0.074 -3.548 1.00 41.34 71 ASP A N 1
ATOM 540 C CA . ASP A 1 71 ? -40.015 -1.222 -2.886 1.00 41.34 71 ASP A CA 1
ATOM 541 C C . ASP A 1 71 ? -39.783 -2.347 -3.906 1.00 41.34 71 ASP A C 1
ATOM 543 O O . ASP A 1 71 ? -40.546 -2.523 -4.860 1.00 41.34 71 ASP A O 1
ATOM 547 N N . MET A 1 72 ? -38.713 -3.121 -3.711 1.00 44.31 72 MET A N 1
ATOM 548 C CA . MET A 1 72 ? -38.494 -4.386 -4.416 1.00 44.31 72 MET A CA 1
ATOM 549 C C . MET A 1 72 ? -39.092 -5.542 -3.600 1.00 44.31 72 MET A C 1
ATOM 551 O O . MET A 1 72 ? -38.643 -5.765 -2.473 1.00 44.31 72 MET A O 1
ATOM 555 N N . PRO A 1 73 ? -40.036 -6.328 -4.152 1.00 41.78 73 PRO A N 1
ATOM 556 C CA . PRO A 1 73 ? -40.567 -7.508 -3.478 1.00 41.78 73 PRO A CA 1
ATOM 557 C C . PRO A 1 73 ? -39.515 -8.623 -3.452 1.00 41.78 73 PRO A C 1
ATOM 559 O O . PRO A 1 73 ? -39.049 -9.079 -4.498 1.00 41.78 73 PRO A O 1
ATOM 562 N N . LEU A 1 74 ? -39.151 -9.076 -2.253 1.00 47.44 74 LEU A N 1
ATOM 563 C CA . LEU A 1 74 ? -38.364 -10.289 -2.028 1.00 47.44 74 LEU A CA 1
ATOM 564 C C . LEU A 1 74 ? -39.307 -11.448 -1.681 1.00 47.44 74 LEU A C 1
ATOM 566 O O . LEU A 1 74 ? -39.359 -11.881 -0.534 1.00 47.44 74 LEU A O 1
ATOM 570 N N . ASP A 1 75 ? -40.025 -11.965 -2.677 1.00 47.78 75 ASP A N 1
ATOM 571 C CA . ASP A 1 75 ? -40.743 -13.236 -2.543 1.00 47.78 75 ASP A CA 1
ATOM 572 C C . ASP A 1 75 ? -39.838 -14.379 -3.018 1.00 47.78 75 ASP A C 1
ATOM 574 O O . ASP A 1 75 ? -39.640 -14.615 -4.213 1.00 47.78 75 ASP A O 1
ATOM 578 N N . GLY A 1 76 ? -39.233 -15.073 -2.052 1.00 56.78 76 GLY A N 1
ATOM 579 C CA . GLY A 1 76 ? -38.576 -16.360 -2.265 1.00 56.78 76 GLY A CA 1
ATOM 580 C C . GLY A 1 76 ? -39.587 -17.509 -2.135 1.00 56.78 76 GLY A C 1
ATOM 581 O O . GLY A 1 76 ? -40.491 -17.422 -1.307 1.00 56.78 76 GLY A O 1
ATOM 582 N N . PRO A 1 77 ? -39.458 -18.593 -2.919 1.00 50.72 77 PRO A N 1
ATOM 583 C CA . PRO A 1 77 ? -40.405 -19.701 -2.880 1.00 50.72 77 PRO A CA 1
ATOM 584 C C . PRO A 1 77 ? -40.287 -20.501 -1.576 1.00 50.72 77 PRO A C 1
ATOM 586 O O . PRO A 1 77 ? -39.198 -20.921 -1.176 1.00 50.72 77 PRO A O 1
ATOM 589 N N . GLU A 1 78 ? -41.439 -20.730 -0.947 1.00 44.28 78 GLU A N 1
ATOM 590 C CA . GLU A 1 78 ? -41.621 -21.610 0.205 1.00 44.28 78 GLU A CA 1
ATOM 591 C C . GLU A 1 78 ? -41.141 -23.038 -0.097 1.00 44.28 78 GLU A C 1
ATOM 593 O O . GLU A 1 78 ? -41.505 -23.655 -1.101 1.00 44.28 78 GLU A O 1
ATOM 598 N N . SER A 1 79 ? -40.323 -23.576 0.809 1.00 50.03 79 SER A N 1
ATOM 599 C CA . SER A 1 79 ? -39.882 -24.971 0.801 1.00 50.03 79 SER A CA 1
ATOM 600 C C . SER A 1 79 ? -40.928 -25.855 1.489 1.00 50.03 79 SER A C 1
ATOM 602 O O . SER A 1 79 ? -41.344 -25.529 2.603 1.00 50.03 79 SER A O 1
ATOM 604 N N . PRO A 1 80 ? -41.322 -27.001 0.905 1.00 59.25 80 PRO A N 1
ATOM 605 C CA . PRO A 1 80 ? -42.305 -27.883 1.509 1.00 59.25 80 PRO A CA 1
ATOM 606 C C . PRO A 1 80 ? -41.728 -28.681 2.684 1.00 59.25 80 PRO A C 1
ATOM 608 O O . PRO A 1 80 ? -40.624 -29.223 2.635 1.00 59.25 80 PRO A O 1
ATOM 611 N N . ASN A 1 81 ? -42.550 -28.755 3.729 1.00 54.47 81 ASN A N 1
ATOM 612 C CA . ASN A 1 81 ? -42.418 -29.578 4.924 1.00 54.47 81 ASN A CA 1
ATOM 613 C C . ASN A 1 81 ? -42.056 -31.039 4.616 1.00 54.47 81 ASN A C 1
ATOM 615 O O . ASN A 1 81 ? -42.758 -31.711 3.859 1.00 54.47 81 ASN A O 1
ATOM 619 N N . SER A 1 82 ? -41.064 -31.580 5.328 1.00 46.06 82 SER A N 1
ATOM 620 C CA . SER A 1 82 ? -40.899 -33.028 5.469 1.00 46.06 82 SER A CA 1
ATOM 621 C C . SER A 1 82 ? -40.507 -33.422 6.894 1.00 46.06 82 SER A C 1
ATOM 623 O O . SER A 1 82 ? -39.388 -33.180 7.335 1.00 46.06 82 SER A O 1
ATOM 625 N N . ALA A 1 83 ? -41.478 -34.062 7.547 1.00 43.50 83 ALA A N 1
ATOM 626 C CA . ALA A 1 83 ? -41.375 -35.178 8.485 1.00 43.50 83 ALA A CA 1
ATOM 627 C C . ALA A 1 83 ? -40.428 -35.056 9.694 1.00 43.50 83 ALA A C 1
ATOM 629 O O . ALA A 1 83 ? -39.219 -35.256 9.623 1.00 43.50 83 ALA A O 1
ATOM 630 N N . ALA A 1 84 ? -41.070 -34.874 10.847 1.00 50.75 84 ALA A N 1
ATOM 631 C CA . ALA A 1 84 ? -40.533 -35.117 12.172 1.00 50.75 84 ALA A CA 1
ATOM 632 C C . ALA A 1 84 ? -40.038 -36.567 12.337 1.00 50.75 84 ALA A C 1
ATOM 634 O O . ALA A 1 84 ? -40.811 -37.515 12.190 1.00 50.75 84 ALA A O 1
ATOM 635 N N . SER A 1 85 ? -38.775 -36.729 12.740 1.00 53.59 85 SER A N 1
ATOM 636 C CA . SER A 1 85 ? -38.304 -37.922 13.445 1.00 53.59 85 SER A CA 1
ATOM 637 C C . SER A 1 85 ? -37.830 -37.522 14.838 1.00 53.59 85 SER A C 1
ATOM 639 O O . SER A 1 85 ? -36.884 -36.754 15.003 1.00 53.59 85 SER A O 1
ATOM 641 N N . ASN A 1 86 ? -38.543 -38.049 15.823 1.00 59.09 86 ASN A N 1
ATOM 642 C CA . ASN A 1 86 ? -38.345 -37.903 17.253 1.00 59.09 86 ASN A CA 1
ATOM 643 C C . ASN A 1 86 ? -37.020 -38.567 17.680 1.00 59.09 86 ASN A C 1
ATOM 645 O O . ASN A 1 86 ? -36.939 -39.794 17.727 1.00 59.09 86 ASN A O 1
ATOM 649 N N . CYS A 1 87 ? -35.999 -37.766 17.992 1.00 43.84 87 CYS A N 1
ATOM 650 C CA . CYS A 1 87 ? -34.789 -38.212 18.682 1.00 43.84 87 CYS A CA 1
ATOM 651 C C . CYS A 1 87 ? -34.764 -37.548 20.058 1.00 43.84 87 CYS A C 1
ATOM 653 O O . CYS A 1 87 ? -34.800 -36.325 20.163 1.00 43.84 87 CYS A O 1
ATOM 655 N N . GLN A 1 88 ? -34.744 -38.378 21.100 1.00 46.31 88 GLN A N 1
ATOM 656 C CA . GLN A 1 88 ? -34.729 -37.967 22.499 1.00 46.31 88 GLN A CA 1
ATOM 657 C C . GLN A 1 88 ? -33.554 -37.027 22.786 1.00 46.31 88 GLN A C 1
ATOM 659 O O . GLN A 1 88 ? -32.390 -37.366 22.569 1.00 46.31 88 GLN A O 1
ATOM 664 N N . SER A 1 89 ? -33.905 -35.846 23.286 1.00 46.81 89 SER A N 1
ATOM 665 C CA . SER A 1 89 ? -33.014 -34.782 23.721 1.00 46.81 89 SER A CA 1
ATOM 666 C C . SER A 1 89 ? -32.208 -35.222 24.942 1.00 46.81 89 SER A C 1
ATOM 668 O O . SER A 1 89 ? -32.691 -35.184 26.070 1.00 46.81 89 SER A O 1
ATOM 670 N N . GLY A 1 90 ? -30.964 -35.639 24.719 1.00 53.44 90 GLY A N 1
ATOM 671 C CA . GLY A 1 90 ? -29.917 -35.365 25.694 1.00 53.44 90 GLY A CA 1
ATOM 672 C C . GLY A 1 90 ? -29.586 -33.882 25.585 1.00 53.44 90 GLY A C 1
ATOM 673 O O . GLY A 1 90 ? -29.298 -33.417 24.482 1.00 53.44 90 GLY A O 1
ATOM 674 N N . ASP A 1 91 ? -29.670 -33.149 26.694 1.00 49.81 91 ASP A N 1
ATOM 675 C CA . ASP A 1 91 ? -29.313 -31.732 26.779 1.00 49.81 91 ASP A CA 1
ATOM 676 C C . ASP A 1 91 ? -27.822 -31.543 26.464 1.00 49.81 91 ASP A C 1
ATOM 678 O O . ASP A 1 91 ? -26.959 -31.457 27.338 1.00 49.81 91 ASP A O 1
ATOM 682 N N . ILE A 1 92 ? -27.498 -31.494 25.172 1.00 58.69 92 ILE A N 1
ATOM 683 C CA . ILE A 1 92 ? -26.249 -30.929 24.692 1.00 58.69 92 ILE A CA 1
ATOM 684 C C . ILE A 1 92 ? -26.415 -29.431 24.896 1.00 58.69 92 ILE A C 1
ATOM 686 O O . ILE A 1 92 ? -27.108 -28.759 24.132 1.00 58.69 92 ILE A O 1
ATOM 690 N N . HIS A 1 93 ? -25.773 -28.916 25.940 1.00 47.31 93 HIS A N 1
ATOM 691 C CA . HIS A 1 93 ? -25.469 -27.501 26.070 1.00 47.31 93 HIS A CA 1
ATOM 692 C C . HIS A 1 93 ? -24.604 -27.099 24.863 1.00 47.31 93 HIS A C 1
ATOM 694 O O . HIS A 1 93 ? -23.377 -27.070 24.922 1.00 47.31 93 HIS A O 1
ATOM 700 N N . VAL A 1 94 ? -25.249 -26.828 23.725 1.00 54.59 94 VAL A N 1
ATOM 701 C CA . VAL A 1 94 ? -24.655 -26.081 22.625 1.00 54.59 94 VAL A CA 1
ATOM 702 C C . VAL A 1 94 ? -24.526 -24.676 23.177 1.00 54.59 94 VAL A C 1
ATOM 704 O O . VAL A 1 94 ? -25.461 -23.879 23.129 1.00 54.59 94 VAL A O 1
ATOM 707 N N . SER A 1 95 ? -23.376 -24.385 23.780 1.00 52.91 95 SER A N 1
ATOM 708 C CA . SER A 1 95 ? -22.929 -23.013 23.916 1.00 52.91 95 SER A CA 1
ATOM 709 C C . SER A 1 95 ? -22.907 -22.461 22.498 1.00 52.91 95 SER A C 1
ATOM 711 O O . SER A 1 95 ? -21.992 -22.752 21.726 1.00 52.91 95 SER A O 1
ATOM 713 N N . VAL A 1 96 ? -23.972 -21.748 22.127 1.00 55.59 96 VAL A N 1
ATOM 714 C CA . VAL A 1 96 ? -23.994 -20.890 20.952 1.00 55.59 96 VAL A CA 1
ATOM 715 C C . VAL A 1 96 ? -22.957 -19.837 21.270 1.00 55.59 96 VAL A C 1
ATOM 717 O O . VAL A 1 96 ? -23.242 -18.814 21.888 1.00 55.59 96 VAL A O 1
ATOM 720 N N . GLU A 1 97 ? -21.710 -20.154 20.945 1.00 59.00 97 GLU A N 1
ATOM 721 C CA . GLU A 1 97 ? -20.663 -19.172 20.867 1.00 59.00 97 GLU A CA 1
ATOM 722 C C . GLU A 1 97 ? -21.223 -18.181 19.853 1.00 59.00 97 GLU A C 1
ATOM 724 O O . GLU A 1 97 ? -21.306 -18.460 18.654 1.00 59.00 97 GLU A O 1
ATOM 729 N N . THR A 1 98 ? -21.678 -17.024 20.330 1.00 59.09 98 THR A N 1
ATOM 730 C CA . THR A 1 98 ? -21.928 -15.836 19.510 1.00 59.09 98 THR A CA 1
ATOM 731 C C . THR A 1 98 ? -20.575 -15.314 19.018 1.00 59.09 98 THR A C 1
ATOM 733 O O . THR A 1 98 ? -20.230 -14.144 19.168 1.00 59.09 98 THR A O 1
ATOM 736 N N . GLY A 1 99 ? -19.754 -16.244 18.529 1.00 77.88 99 GLY A N 1
ATOM 737 C CA . GLY A 1 99 ? -18.356 -16.122 18.237 1.00 77.88 99 GLY A CA 1
ATOM 738 C C . GLY A 1 99 ? -18.263 -15.313 16.976 1.00 77.88 99 GLY A C 1
ATOM 739 O O . GLY A 1 99 ? -18.564 -15.794 15.883 1.00 77.88 99 GLY A O 1
ATOM 740 N N . VAL A 1 100 ? -17.857 -14.061 17.151 1.00 83.38 100 VAL A N 1
ATOM 741 C CA . VAL A 1 100 ? -17.401 -13.204 16.065 1.00 83.38 100 VAL A CA 1
ATOM 742 C C . VAL A 1 100 ? -16.513 -14.059 15.151 1.00 83.38 100 VAL A C 1
ATOM 744 O O . VAL A 1 100 ? -15.552 -14.644 15.665 1.00 83.38 100 VAL A O 1
ATOM 747 N N . PRO A 1 101 ? -16.823 -14.199 13.849 1.00 91.69 101 PRO A N 1
ATOM 748 C CA . PRO A 1 101 ? -16.079 -15.088 12.967 1.00 91.69 101 PRO A CA 1
ATOM 749 C C . PRO A 1 101 ? -14.576 -14.800 13.007 1.00 91.69 101 PRO A C 1
ATOM 751 O O . PRO A 1 101 ? -14.163 -13.651 13.127 1.00 91.69 101 PRO A O 1
ATOM 754 N N . GLY A 1 102 ? -13.737 -15.828 12.855 1.00 93.00 102 GLY A N 1
ATOM 755 C CA . GLY A 1 102 ? -12.276 -15.664 12.909 1.00 93.00 102 GLY A CA 1
ATOM 756 C C . GLY A 1 102 ? -11.682 -14.748 11.827 1.00 93.00 102 GLY A C 1
ATOM 757 O O . GLY A 1 102 ? -10.511 -14.407 11.907 1.00 93.00 102 GLY A O 1
ATOM 758 N N . TRP A 1 103 ? -12.467 -14.351 10.823 1.00 95.12 103 TRP A N 1
ATOM 759 C CA . TRP A 1 103 ? -12.093 -13.421 9.750 1.00 95.12 103 TRP A CA 1
ATOM 760 C C . TRP A 1 103 ? -12.660 -12.004 9.931 1.00 95.12 103 TRP A C 1
ATOM 762 O O . TRP A 1 103 ? -12.484 -11.162 9.049 1.00 95.12 103 TRP A O 1
ATOM 772 N N . ASP A 1 104 ? -13.386 -11.747 11.020 1.00 95.44 104 ASP A N 1
ATOM 773 C CA . ASP A 1 104 ? -13.955 -10.434 11.317 1.00 95.44 104 ASP A CA 1
ATOM 774 C C . ASP A 1 104 ? -12.848 -9.406 11.571 1.00 95.44 104 ASP A C 1
ATOM 776 O O . ASP A 1 104 ? -11.892 -9.693 12.292 1.00 95.44 104 ASP A O 1
ATOM 780 N N . SER A 1 105 ? -12.975 -8.216 10.982 1.00 95.81 105 SER A N 1
ATOM 781 C CA . SER A 1 105 ? -11.951 -7.170 11.042 1.00 95.81 105 SER A CA 1
ATOM 782 C C . SER A 1 105 ? -11.689 -6.670 12.459 1.00 95.81 105 SER A C 1
ATOM 784 O O . SER A 1 105 ? -10.542 -6.361 12.777 1.00 95.81 105 SER A O 1
ATOM 786 N N . SER A 1 106 ? -12.701 -6.674 13.333 1.00 96.19 106 SER A N 1
ATOM 787 C CA . SER A 1 106 ? -12.566 -6.221 14.724 1.00 96.19 106 SER A CA 1
ATOM 788 C C . SER A 1 106 ? -11.563 -7.037 15.547 1.00 96.19 106 SER A C 1
ATOM 790 O O . SER A 1 106 ? -11.059 -6.552 16.553 1.00 96.19 106 SER A O 1
ATOM 792 N N . ARG A 1 107 ? -11.232 -8.264 15.118 1.00 96.94 107 ARG A N 1
ATOM 793 C CA . ARG A 1 107 ? -10.220 -9.116 15.764 1.00 96.94 107 ARG A CA 1
ATOM 794 C C . ARG A 1 107 ? -8.782 -8.778 15.367 1.00 96.94 107 ARG A C 1
ATOM 796 O O . ARG A 1 107 ? -7.862 -9.341 15.950 1.00 96.94 107 ARG A O 1
ATOM 803 N N . PHE A 1 108 ? -8.593 -7.930 14.358 1.00 97.88 108 PHE A N 1
ATOM 804 C CA . PHE A 1 108 ? -7.292 -7.621 13.755 1.00 97.88 108 PHE A CA 1
ATOM 805 C C . PHE A 1 108 ? -6.939 -6.134 13.845 1.00 97.88 108 PHE A C 1
ATOM 807 O O . PHE A 1 108 ? -6.075 -5.659 13.114 1.00 97.88 108 PHE A O 1
ATOM 814 N N . LEU A 1 109 ? -7.620 -5.407 14.731 1.00 98.19 109 LEU A N 1
ATOM 815 C CA . LEU A 1 109 ? -7.411 -3.996 15.032 1.00 98.19 109 LEU A CA 1
ATOM 816 C C . LEU A 1 109 ? -7.503 -3.788 16.546 1.00 98.19 109 LEU A C 1
ATOM 818 O O . LEU A 1 109 ? -8.119 -4.590 17.247 1.00 98.19 109 LEU A O 1
ATOM 822 N N . GLN A 1 110 ? -6.887 -2.719 17.051 1.00 98.19 110 GLN A N 1
ATOM 823 C CA . GLN A 1 110 ? -6.948 -2.355 18.471 1.00 98.19 110 GLN A CA 1
ATOM 824 C C . GLN A 1 110 ? -8.339 -1.837 18.862 1.00 98.19 110 GLN A C 1
ATOM 826 O O . GLN A 1 110 ? -8.765 -1.989 20.007 1.00 98.19 110 GLN A O 1
ATOM 831 N N . GLY A 1 111 ? -9.060 -1.225 17.919 1.00 97.50 111 GLY A N 1
ATOM 832 C CA . GLY A 1 111 ? -10.389 -0.685 18.152 1.00 97.50 111 GLY A CA 1
ATOM 833 C C . GLY A 1 111 ? -10.958 0.066 16.940 1.00 97.50 111 GLY A C 1
ATOM 834 O O . GLY A 1 111 ? -10.727 -0.339 15.797 1.00 97.50 111 GLY A O 1
ATOM 835 N N . PRO A 1 112 ? -11.768 1.119 17.168 1.00 98.06 112 PRO A N 1
ATOM 836 C CA . PRO A 1 112 ? -12.308 1.937 16.086 1.00 98.06 112 PRO A CA 1
ATOM 837 C C . PRO A 1 112 ? -11.196 2.698 15.336 1.00 98.06 112 PRO A C 1
ATOM 839 O O . PRO A 1 112 ? -10.100 2.854 15.877 1.00 98.06 112 PRO A O 1
ATOM 842 N N . PRO A 1 113 ? -11.472 3.206 14.118 1.00 98.19 113 PRO A N 1
ATOM 843 C CA . PRO A 1 113 ? -10.503 3.968 13.331 1.00 98.19 113 PRO A CA 1
ATOM 844 C C . PRO A 1 113 ? -9.915 5.145 14.116 1.00 98.19 113 PRO A C 1
ATOM 846 O O . PRO A 1 113 ? -10.641 5.850 14.817 1.00 98.19 113 PRO A O 1
ATOM 849 N N . THR A 1 114 ? -8.610 5.371 13.971 1.00 98.06 114 THR A N 1
ATOM 850 C CA . THR A 1 114 ? -7.853 6.405 14.697 1.00 98.06 114 THR A CA 1
ATOM 851 C C . THR A 1 114 ? -7.246 7.434 13.746 1.00 98.06 114 THR A C 1
ATOM 853 O O . THR A 1 114 ? -7.143 7.223 12.539 1.00 98.06 114 THR A O 1
ATOM 856 N N . LYS A 1 115 ? -6.758 8.560 14.275 1.00 97.06 115 LYS A N 1
ATOM 857 C CA . LYS A 1 115 ? -6.063 9.576 13.464 1.00 97.06 115 LYS A CA 1
ATOM 858 C C . LYS A 1 115 ? -4.766 9.081 12.826 1.00 97.06 115 LYS A C 1
ATOM 860 O O . LYS A 1 115 ? -4.455 9.500 11.715 1.00 97.06 115 LYS A O 1
ATOM 865 N N . SER A 1 116 ? -3.997 8.229 13.502 1.00 97.31 116 SER A N 1
ATOM 866 C CA . SER A 1 116 ? -2.797 7.572 12.959 1.00 97.31 116 SER A CA 1
ATOM 867 C C . SER A 1 116 ? -3.097 6.103 12.723 1.00 97.31 116 SER A C 1
ATOM 869 O O . SER A 1 116 ? -3.625 5.446 13.613 1.00 97.31 116 SER A O 1
ATOM 871 N N . PHE A 1 117 ? -2.736 5.572 11.553 1.00 98.06 117 PHE A N 1
ATOM 872 C CA . PHE A 1 117 ? -3.009 4.166 11.259 1.00 98.06 117 PHE A CA 1
ATOM 873 C C . PHE A 1 117 ? -2.245 3.241 12.205 1.00 98.06 117 PHE A C 1
ATOM 875 O O . PHE A 1 117 ? -2.771 2.200 12.578 1.00 98.06 117 PHE A O 1
ATOM 882 N N . LYS A 1 118 ? -1.030 3.631 12.618 1.00 97.69 118 LYS A N 1
ATOM 883 C CA . LYS A 1 118 ? -0.159 2.828 13.489 1.00 97.69 118 LYS A CA 1
ATOM 884 C C . LYS A 1 118 ? -0.805 2.550 14.844 1.00 97.69 118 LYS A C 1
ATOM 886 O O . LYS A 1 118 ? -0.642 1.450 15.360 1.00 97.69 118 LYS A O 1
ATOM 891 N N . ASP A 1 119 ? -1.578 3.500 15.366 1.00 98.12 119 ASP A N 1
ATOM 892 C CA . ASP A 1 119 ? -2.232 3.385 16.674 1.00 98.12 119 ASP A CA 1
ATOM 893 C C . ASP A 1 119 ? -3.323 2.303 16.706 1.00 98.12 119 ASP A C 1
ATOM 895 O O . ASP A 1 119 ? -3.614 1.759 17.770 1.00 98.12 119 ASP A O 1
ATOM 899 N N . ASN A 1 120 ? -3.920 1.972 15.556 1.00 98.50 120 ASN A N 1
ATOM 900 C CA . ASN A 1 120 ? -5.003 0.990 15.480 1.00 98.50 120 ASN A CA 1
ATOM 901 C C . ASN A 1 120 ? -4.540 -0.419 15.074 1.00 98.50 120 ASN A C 1
ATOM 903 O O . ASN A 1 120 ? -5.332 -1.361 15.075 1.00 98.50 120 ASN A O 1
ATOM 907 N N . LEU A 1 121 ? -3.266 -0.603 14.717 1.00 98.38 121 LEU A N 1
ATOM 908 C CA . LEU A 1 121 ? -2.752 -1.914 14.319 1.00 98.38 121 LEU A CA 1
ATOM 909 C C . LEU A 1 121 ? -2.360 -2.759 15.536 1.00 98.38 121 LEU A C 1
ATOM 911 O O . LEU A 1 121 ? -1.742 -2.284 16.490 1.00 98.38 121 LEU A O 1
ATOM 915 N N . LEU A 1 122 ? -2.659 -4.058 15.483 1.00 98.06 122 LEU A N 1
ATOM 916 C CA . LEU A 1 122 ? -2.137 -5.019 16.457 1.00 98.06 122 LEU A CA 1
ATOM 917 C C . LEU A 1 122 ? -0.620 -5.200 16.301 1.00 98.06 122 LEU A C 1
ATOM 919 O O . LEU A 1 122 ? -0.120 -5.405 15.192 1.00 98.06 122 LEU A O 1
ATOM 923 N N . ASN A 1 123 ? 0.104 -5.170 17.422 1.00 96.81 123 ASN A N 1
ATOM 924 C CA . ASN A 1 123 ? 1.574 -5.191 17.466 1.00 96.81 123 ASN A CA 1
ATOM 925 C C . ASN A 1 123 ? 2.203 -6.493 16.943 1.00 96.81 123 ASN A C 1
ATOM 927 O O . ASN A 1 123 ? 3.334 -6.487 16.465 1.00 96.81 123 ASN A O 1
ATOM 931 N N . ASP A 1 124 ? 1.497 -7.614 17.058 1.00 96.62 124 ASP A N 1
ATOM 932 C CA . ASP A 1 124 ? 1.958 -8.950 16.672 1.00 96.62 124 ASP A CA 1
ATOM 933 C C . ASP A 1 124 ? 1.444 -9.396 15.296 1.00 96.62 124 ASP A C 1
ATOM 935 O O . ASP A 1 124 ? 1.742 -10.507 14.853 1.00 96.62 124 ASP A O 1
ATOM 939 N N . THR A 1 125 ? 0.711 -8.515 14.615 1.00 97.88 125 THR A N 1
ATOM 940 C CA . THR A 1 125 ? 0.077 -8.767 13.326 1.00 97.88 125 THR A CA 1
ATOM 941 C C . THR A 1 125 ? 0.739 -7.932 12.236 1.00 97.88 125 THR A C 1
ATOM 943 O O . THR A 1 125 ? 1.173 -6.801 12.458 1.00 97.88 125 THR A O 1
ATOM 946 N N . TYR A 1 126 ? 0.810 -8.499 11.034 1.00 98.50 126 TYR A N 1
ATOM 947 C CA . TYR A 1 126 ? 1.459 -7.886 9.883 1.00 98.50 126 TYR A CA 1
ATOM 948 C C . TYR A 1 126 ? 0.450 -7.687 8.763 1.00 98.50 126 TYR A C 1
ATOM 950 O O . TYR A 1 126 ? -0.398 -8.536 8.495 1.00 98.50 126 TYR A O 1
ATOM 958 N N . TYR A 1 127 ? 0.574 -6.562 8.077 1.00 98.75 127 TYR A N 1
ATOM 959 C CA . TYR A 1 127 ? -0.391 -6.085 7.103 1.00 98.75 127 TYR A CA 1
ATOM 960 C C . TYR A 1 127 ? 0.284 -5.827 5.763 1.00 98.75 127 TYR A C 1
ATOM 962 O O . TYR A 1 127 ? 1.513 -5.698 5.679 1.00 98.75 127 TYR A O 1
ATOM 970 N N . ILE A 1 128 ? -0.521 -5.762 4.709 1.00 98.69 128 ILE A N 1
ATOM 971 C CA . ILE A 1 128 ? -0.081 -5.387 3.368 1.00 98.69 128 ILE A CA 1
ATOM 972 C C . ILE A 1 128 ? -1.070 -4.409 2.730 1.00 98.69 128 ILE A C 1
ATOM 974 O O . ILE A 1 128 ? -2.277 -4.589 2.843 1.00 98.69 128 ILE A O 1
ATOM 978 N N . THR A 1 129 ? -0.562 -3.390 2.044 1.00 98.62 129 THR A N 1
ATOM 979 C CA . THR A 1 129 ? -1.350 -2.415 1.276 1.00 98.62 129 THR A CA 1
ATOM 980 C C . THR A 1 129 ? -0.670 -2.130 -0.064 1.00 98.62 129 THR A C 1
ATOM 982 O O . THR A 1 129 ? 0.536 -2.332 -0.227 1.00 98.62 129 THR A O 1
ATOM 985 N N . SER A 1 130 ? -1.428 -1.636 -1.038 1.00 97.56 130 SER A N 1
ATOM 986 C CA . SER A 1 130 ? -0.904 -1.163 -2.315 1.00 97.56 130 SER A CA 1
ATOM 987 C C . SER A 1 130 ? -1.800 -0.087 -2.890 1.00 97.56 130 SER A C 1
ATOM 989 O O . SER A 1 130 ? -3.007 -0.129 -2.664 1.00 97.56 130 SER A O 1
ATOM 991 N N . TRP A 1 131 ? -1.245 0.859 -3.638 1.00 95.19 131 TRP A N 1
ATOM 992 C CA . TRP A 1 131 ? -2.037 1.977 -4.138 1.00 95.19 131 TRP A CA 1
ATOM 993 C C . TRP A 1 131 ? -2.747 1.653 -5.446 1.00 95.19 131 TRP A C 1
ATOM 995 O O . TRP A 1 131 ? -2.239 0.971 -6.339 1.00 95.19 131 TRP A O 1
ATOM 1005 N N . ALA A 1 132 ? -3.974 2.147 -5.525 1.00 83.69 132 ALA A N 1
ATOM 1006 C CA . ALA A 1 132 ? -4.874 1.905 -6.628 1.00 83.69 132 ALA A CA 1
ATOM 1007 C C . ALA A 1 132 ? -4.657 2.977 -7.694 1.00 83.69 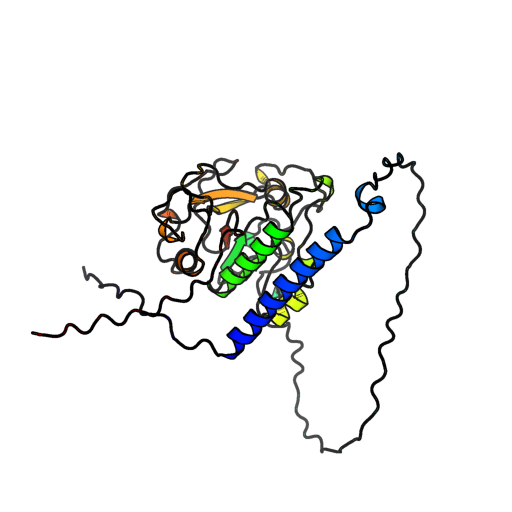132 ALA A C 1
ATOM 1009 O O . ALA A 1 132 ? -5.229 4.060 -7.617 1.00 83.69 132 ALA A O 1
ATOM 1010 N N . ASP A 1 133 ? -3.805 2.686 -8.673 1.00 86.69 133 ASP A N 1
ATOM 1011 C CA . ASP A 1 133 ? -3.556 3.597 -9.790 1.00 86.69 133 ASP A CA 1
ATOM 1012 C C . ASP A 1 133 ? -4.230 3.136 -11.088 1.00 86.69 133 ASP A C 1
ATOM 1014 O O . ASP A 1 133 ? -4.507 1.946 -11.274 1.00 86.69 133 ASP A O 1
ATOM 1018 N N . SER A 1 134 ? -4.415 4.071 -12.027 1.00 89.56 134 SER A N 1
ATOM 1019 C CA . SER A 1 134 ? -4.934 3.821 -13.378 1.00 89.56 134 SER A CA 1
ATOM 1020 C C . SER A 1 134 ? -6.433 3.448 -13.426 1.00 89.56 134 SER A C 1
ATOM 1022 O O . SER A 1 134 ? -7.220 3.834 -12.562 1.00 89.56 134 SER A O 1
ATOM 1024 N N . GLY A 1 135 ? -6.879 2.780 -14.496 1.00 92.38 135 GLY A N 1
ATOM 1025 C CA . GLY A 1 135 ? -8.277 2.393 -14.730 1.00 92.38 135 GLY A CA 1
ATOM 1026 C C . GLY A 1 135 ? -8.836 1.444 -13.672 1.00 92.38 135 GLY A C 1
ATOM 1027 O O . GLY A 1 135 ? -8.088 0.702 -13.042 1.00 92.38 135 GLY A O 1
ATOM 1028 N N . PHE A 1 136 ? -10.165 1.411 -13.525 1.00 92.94 136 PHE A N 1
ATOM 1029 C CA . PHE A 1 136 ? -10.852 0.560 -12.542 1.00 92.94 136 PHE A CA 1
ATOM 1030 C C . PHE A 1 136 ? -10.400 -0.909 -12.599 1.00 92.94 136 PHE A C 1
ATOM 1032 O O . PHE A 1 136 ? -10.099 -1.506 -11.570 1.00 92.94 136 PHE A O 1
ATOM 1039 N N . THR A 1 137 ? -10.270 -1.482 -13.800 1.00 94.00 137 THR A N 1
ATOM 1040 C CA . THR A 1 137 ? -9.774 -2.856 -13.979 1.00 94.00 137 THR A CA 1
ATOM 1041 C C . THR A 1 137 ? -8.347 -3.036 -13.460 1.00 94.00 137 THR A C 1
ATOM 1043 O O . THR A 1 137 ? -8.055 -4.056 -12.839 1.00 94.00 137 THR A O 1
ATOM 1046 N N . ASN A 1 138 ? -7.466 -2.055 -13.665 1.00 94.69 138 ASN A N 1
ATOM 1047 C CA . ASN A 1 138 ? -6.082 -2.122 -13.197 1.00 94.69 138 ASN A CA 1
ATOM 1048 C C . ASN A 1 138 ? -6.021 -2.072 -11.668 1.00 94.69 138 ASN A C 1
ATOM 1050 O O . ASN A 1 138 ? -5.331 -2.889 -11.060 1.00 94.69 138 ASN A O 1
ATOM 1054 N N . GLN A 1 139 ? -6.805 -1.179 -11.059 1.00 94.88 139 GLN A N 1
ATOM 1055 C CA . GLN A 1 139 ? -6.956 -1.084 -9.607 1.00 94.88 139 GLN A CA 1
ATOM 1056 C C . GLN A 1 139 ? -7.496 -2.392 -9.015 1.00 94.88 139 GLN A C 1
ATOM 1058 O O . GLN A 1 139 ? -6.898 -2.955 -8.100 1.00 94.88 139 GLN A O 1
ATOM 1063 N N . PHE A 1 140 ? -8.573 -2.930 -9.593 1.00 96.31 140 PHE A N 1
ATOM 1064 C CA . PHE A 1 140 ? -9.173 -4.190 -9.160 1.00 96.31 140 PHE A CA 1
ATOM 1065 C C . PHE A 1 140 ? -8.183 -5.359 -9.233 1.00 96.31 140 PHE A C 1
ATOM 1067 O O . PHE A 1 140 ? -8.008 -6.089 -8.258 1.00 96.31 140 PHE A O 1
ATOM 1074 N N . MET A 1 141 ? -7.486 -5.518 -10.362 1.00 96.50 141 MET A N 1
ATOM 1075 C CA . MET A 1 141 ? -6.469 -6.562 -10.511 1.00 96.50 141 MET A CA 1
ATOM 1076 C C . MET A 1 141 ? -5.295 -6.355 -9.543 1.00 96.50 141 MET A C 1
ATOM 1078 O O . MET A 1 141 ? -4.793 -7.328 -8.981 1.00 96.50 141 MET A O 1
ATOM 1082 N N . GLY A 1 142 ? -4.903 -5.104 -9.283 1.00 96.31 142 GLY A N 1
ATOM 1083 C CA . GLY A 1 142 ? -3.928 -4.753 -8.250 1.00 96.31 142 GLY A CA 1
ATOM 1084 C C . GLY A 1 142 ? -4.349 -5.231 -6.858 1.00 96.31 142 GLY A C 1
ATOM 1085 O O . GLY A 1 142 ? -3.546 -5.852 -6.164 1.00 96.31 142 GLY A O 1
ATOM 1086 N N . TYR A 1 143 ? -5.615 -5.045 -6.474 1.00 97.69 143 TYR A N 1
ATOM 1087 C CA . TYR A 1 143 ? -6.141 -5.548 -5.200 1.00 97.69 143 TYR A CA 1
ATOM 1088 C C . TYR A 1 143 ? -6.184 -7.070 -5.134 1.00 97.69 143 TYR A C 1
ATOM 1090 O O . TYR A 1 143 ? -5.815 -7.638 -4.110 1.00 97.69 143 TYR A O 1
ATOM 1098 N N . VAL A 1 144 ? -6.579 -7.749 -6.215 1.00 97.00 144 VAL A N 1
ATOM 1099 C CA . VAL A 1 144 ? -6.548 -9.221 -6.271 1.00 97.00 144 VAL A CA 1
ATOM 1100 C C . VAL A 1 144 ? -5.123 -9.731 -6.045 1.00 97.00 144 VAL A C 1
ATOM 1102 O O . VAL A 1 144 ? -4.909 -10.635 -5.234 1.00 97.00 144 VAL A O 1
ATOM 1105 N N . ASN A 1 145 ? -4.145 -9.112 -6.704 1.00 97.12 145 ASN A N 1
ATOM 1106 C CA . ASN A 1 145 ? -2.734 -9.451 -6.554 1.00 97.12 145 ASN A CA 1
ATOM 1107 C C . ASN A 1 145 ? -2.220 -9.164 -5.136 1.00 97.12 145 ASN A C 1
ATOM 1109 O O . ASN A 1 145 ? -1.515 -9.991 -4.561 1.00 97.12 145 ASN A O 1
ATOM 1113 N N . MET A 1 146 ? -2.614 -8.037 -4.543 1.00 97.94 146 MET A N 1
ATOM 1114 C CA . MET A 1 146 ? -2.279 -7.683 -3.164 1.00 97.94 146 MET A CA 1
ATOM 1115 C C . MET A 1 146 ? -2.865 -8.667 -2.149 1.00 97.94 146 MET A C 1
ATOM 1117 O O . MET A 1 146 ? -2.157 -9.105 -1.245 1.00 97.94 146 MET A O 1
ATOM 1121 N N . ILE A 1 147 ? -4.140 -9.043 -2.306 1.00 97.94 147 ILE A N 1
ATOM 1122 C CA . ILE A 1 147 ? -4.795 -10.045 -1.458 1.00 97.94 147 ILE A CA 1
ATOM 1123 C C . ILE A 1 147 ? -4.035 -11.362 -1.570 1.00 97.94 147 ILE A C 1
ATOM 1125 O O . ILE A 1 147 ? -3.664 -11.942 -0.554 1.00 97.94 147 ILE A O 1
ATOM 1129 N N . TYR A 1 148 ? -3.751 -11.814 -2.793 1.00 97.25 148 TYR A N 1
ATOM 1130 C CA . TYR A 1 148 ? -3.001 -13.045 -3.009 1.00 97.25 148 TYR A CA 1
ATOM 1131 C C . TYR A 1 148 ? -1.615 -12.998 -2.357 1.00 97.25 148 TYR A C 1
ATOM 1133 O O . TYR A 1 148 ? -1.244 -13.944 -1.664 1.00 97.25 148 TYR A O 1
ATOM 1141 N N . LEU A 1 149 ? -0.883 -11.894 -2.527 1.00 97.12 149 LEU A N 1
ATOM 1142 C CA . LEU A 1 149 ? 0.427 -11.692 -1.916 1.00 97.12 149 LEU A CA 1
ATOM 1143 C C . LEU A 1 149 ? 0.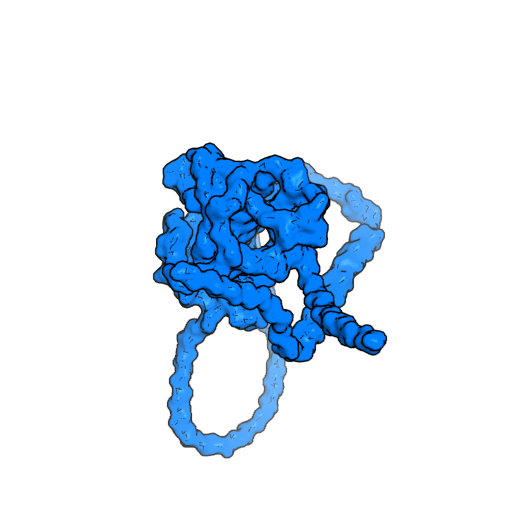344 -11.738 -0.385 1.00 97.12 149 LEU A C 1
ATOM 1145 O O . LEU A 1 149 ? 1.127 -12.459 0.225 1.00 97.12 149 LEU A O 1
ATOM 1149 N N . GLY A 1 150 ? -0.649 -11.075 0.217 1.00 97.81 150 GLY A N 1
ATOM 1150 C CA . GLY A 1 150 ? -0.902 -11.144 1.657 1.00 97.81 150 GLY A CA 1
ATOM 1151 C C . GLY A 1 150 ? -1.138 -12.571 2.149 1.00 97.81 150 GLY A C 1
ATOM 1152 O O . GLY A 1 150 ? -0.536 -12.996 3.131 1.00 97.81 150 GLY A O 1
ATOM 1153 N N . LEU A 1 151 ? -1.920 -13.363 1.408 1.00 97.06 151 LEU A N 1
ATOM 1154 C CA . LEU A 1 151 ? -2.183 -14.763 1.757 1.00 97.06 151 LEU A CA 1
ATOM 1155 C C . LEU A 1 151 ? -0.924 -15.638 1.757 1.00 97.06 151 LEU A C 1
ATOM 1157 O O . LEU A 1 151 ? -0.821 -16.540 2.587 1.00 97.06 151 LEU A O 1
ATOM 1161 N N . ILE A 1 152 ? 0.004 -15.416 0.823 1.00 96.12 152 ILE A N 1
ATOM 1162 C CA . ILE A 1 152 ? 1.234 -16.220 0.711 1.00 96.12 152 ILE A CA 1
ATOM 1163 C C . ILE A 1 152 ? 2.399 -15.664 1.541 1.00 96.12 152 ILE A C 1
ATOM 1165 O O . ILE A 1 152 ? 3.385 -16.371 1.733 1.00 96.12 152 ILE A O 1
ATOM 1169 N N . SER A 1 153 ? 2.295 -14.426 2.031 1.00 96.88 153 SER A N 1
ATOM 1170 C CA . SER A 1 153 ? 3.282 -13.791 2.912 1.00 96.88 153 SER A CA 1
ATOM 1171 C C . SER A 1 153 ? 2.832 -13.701 4.373 1.00 96.88 153 SER A C 1
ATOM 1173 O O . SER A 1 153 ? 3.471 -12.986 5.134 1.00 96.88 153 SER A O 1
ATOM 1175 N N . ASP A 1 154 ? 1.720 -14.342 4.742 1.00 96.94 154 ASP A N 1
ATOM 1176 C CA . ASP A 1 154 ? 1.116 -14.281 6.083 1.00 96.94 154 ASP A CA 1
ATOM 1177 C C . ASP A 1 154 ? 0.855 -12.843 6.578 1.00 96.94 154 ASP A C 1
ATOM 1179 O O . ASP A 1 154 ? 1.213 -12.442 7.684 1.00 96.94 154 ASP A O 1
ATOM 1183 N N . ARG A 1 155 ? 0.261 -12.027 5.700 1.00 98.06 155 ARG A N 1
ATOM 1184 C CA . ARG A 1 155 ? -0.125 -10.639 5.978 1.00 98.06 155 ARG A CA 1
ATOM 1185 C C . ARG A 1 155 ? -1.604 -10.416 5.720 1.00 98.06 155 ARG A C 1
ATOM 1187 O O . ARG A 1 155 ? -2.166 -10.942 4.761 1.00 98.06 155 ARG A O 1
ATOM 1194 N N . ILE A 1 156 ? -2.209 -9.559 6.531 1.00 98.69 156 ILE A N 1
ATOM 1195 C CA . ILE A 1 156 ? -3.601 -9.137 6.381 1.00 98.69 156 ILE A CA 1
ATOM 1196 C C . ILE A 1 156 ? -3.677 -7.999 5.354 1.00 98.69 156 ILE A C 1
ATOM 1198 O O . ILE A 1 156 ? -3.069 -6.947 5.571 1.00 98.69 156 ILE A O 1
ATOM 1202 N N . PRO A 1 157 ? -4.397 -8.164 4.231 1.00 98.69 157 PRO A N 1
ATOM 1203 C CA . PRO A 1 157 ? -4.551 -7.088 3.258 1.00 98.69 157 PRO A CA 1
ATOM 1204 C C . PRO A 1 157 ? -5.400 -5.944 3.824 1.00 98.69 157 PRO A C 1
ATOM 1206 O O . PRO A 1 157 ? -6.472 -6.203 4.363 1.00 98.69 157 PRO A O 1
ATOM 1209 N N . ILE A 1 158 ? -4.948 -4.699 3.654 1.00 98.75 158 ILE A N 1
ATOM 1210 C CA . ILE A 1 158 ? -5.704 -3.466 3.910 1.00 98.75 158 ILE A CA 1
ATOM 1211 C C . ILE A 1 158 ? -6.012 -2.835 2.548 1.00 98.75 158 ILE A C 1
ATOM 1213 O O . ILE A 1 158 ? -5.121 -2.317 1.874 1.00 98.75 158 ILE A O 1
ATOM 1217 N N . LEU A 1 159 ? -7.266 -2.925 2.111 1.00 98.44 159 LEU A N 1
ATOM 1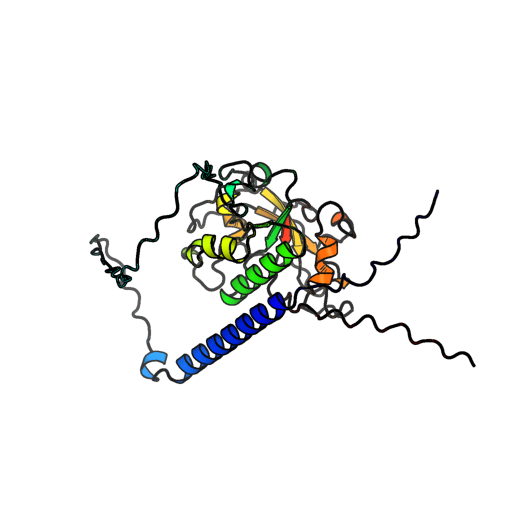218 C CA . LEU A 1 159 ? -7.723 -2.421 0.820 1.00 98.44 159 LEU A CA 1
ATOM 1219 C C . LEU A 1 159 ? -7.876 -0.893 0.876 1.00 98.44 159 LEU A C 1
ATOM 1221 O O . LEU A 1 159 ? -8.636 -0.392 1.713 1.00 98.44 159 LEU A O 1
ATOM 1225 N N . PRO A 1 160 ? -7.183 -0.130 0.010 1.00 97.19 160 PRO A N 1
ATOM 1226 C CA . PRO A 1 160 ? -7.486 1.284 -0.174 1.00 97.19 160 PRO A CA 1
ATOM 1227 C C . PRO A 1 160 ? -8.817 1.468 -0.897 1.00 97.19 160 PRO A C 1
ATOM 1229 O O . PRO A 1 160 ? -9.322 0.529 -1.518 1.00 97.19 160 PRO A O 1
ATOM 1232 N N . PRO A 1 161 ? -9.382 2.682 -0.854 1.00 96.00 161 PRO A N 1
ATOM 1233 C CA . PRO A 1 161 ? -10.458 3.034 -1.759 1.00 96.00 161 PRO A CA 1
ATOM 1234 C C . PRO A 1 161 ? -9.946 3.106 -3.205 1.00 96.00 161 PRO A C 1
ATOM 1236 O O . PRO A 1 161 ? -8.773 3.401 -3.464 1.00 96.00 161 PRO A O 1
ATOM 1239 N N . PHE A 1 162 ? -10.851 2.888 -4.154 1.00 95.06 162 PHE A N 1
ATOM 1240 C CA . PHE A 1 162 ? -10.620 3.165 -5.562 1.00 95.06 162 PHE A CA 1
ATOM 1241 C C . PHE A 1 162 ? -10.441 4.671 -5.772 1.00 95.06 162 PHE A C 1
ATOM 1243 O O . PHE A 1 162 ? -11.267 5.476 -5.330 1.00 95.06 162 PHE A O 1
ATOM 1250 N N . GLY A 1 163 ? -9.366 5.047 -6.462 1.00 91.12 163 GLY A N 1
ATOM 1251 C CA . GLY A 1 163 ? -9.042 6.437 -6.771 1.00 91.12 163 GLY A CA 1
ATOM 1252 C C . GLY A 1 163 ? -9.621 6.890 -8.119 1.00 91.12 163 GLY A C 1
ATOM 1253 O O . GLY A 1 163 ? -9.564 6.127 -9.094 1.00 91.12 163 GLY A O 1
ATOM 1254 N N . PRO A 1 164 ? -10.120 8.136 -8.240 1.00 87.56 164 PRO A N 1
ATOM 1255 C CA . PRO A 1 164 ? -10.575 8.686 -9.513 1.00 87.56 164 PRO A CA 1
ATOM 1256 C C . PRO A 1 164 ? -9.365 9.076 -10.377 1.00 87.56 164 PRO A C 1
ATOM 1258 O O . PRO A 1 164 ? -8.876 10.198 -10.311 1.00 87.56 164 PRO A O 1
ATOM 1261 N N . HIS A 1 165 ? -8.841 8.138 -11.171 1.00 81.06 165 HIS A N 1
ATOM 1262 C CA . HIS A 1 165 ? -7.747 8.418 -12.120 1.00 81.06 165 HIS A CA 1
ATOM 1263 C C . HIS A 1 165 ? -8.262 8.710 -13.544 1.00 81.06 165 HIS A C 1
ATOM 1265 O O . HIS A 1 165 ? -7.664 9.474 -14.295 1.00 81.06 165 HIS A O 1
ATOM 1271 N N . HIS A 1 166 ? -9.395 8.111 -13.925 1.00 81.94 166 HIS A N 1
ATOM 1272 C CA . HIS A 1 166 ? -10.068 8.335 -15.217 1.00 81.94 166 HIS A CA 1
ATOM 1273 C C . HIS A 1 166 ? -11.492 8.888 -15.057 1.00 81.94 166 HIS A C 1
ATOM 1275 O O . HIS A 1 166 ? -12.282 8.875 -15.997 1.00 81.94 166 HIS A O 1
ATOM 1281 N N . MET A 1 167 ? -11.829 9.338 -13.852 1.00 79.88 167 MET A N 1
ATOM 1282 C CA . MET A 1 167 ? -13.096 9.979 -13.509 1.00 79.88 167 MET A CA 1
ATOM 1283 C C . MET A 1 167 ? -12.807 11.392 -13.002 1.00 79.88 167 MET A C 1
ATOM 1285 O O . MET A 1 167 ? -11.657 11.700 -12.686 1.00 79.88 167 MET A O 1
ATOM 1289 N N . SER A 1 168 ? -13.831 12.249 -12.924 1.00 80.69 168 SER A N 1
ATOM 1290 C CA . SER A 1 168 ? -13.666 13.542 -12.248 1.00 80.69 168 SER A CA 1
ATOM 1291 C C . SER A 1 168 ? -13.197 13.310 -10.813 1.00 80.69 168 SER A C 1
ATOM 1293 O O . SER A 1 168 ? -13.684 12.390 -10.154 1.00 80.69 168 SER A O 1
ATOM 1295 N N . TYR A 1 169 ? -12.297 14.159 -10.316 1.00 78.50 169 TYR A N 1
ATOM 1296 C CA . TYR A 1 169 ? -11.885 14.145 -8.910 1.00 78.50 169 TYR A CA 1
ATOM 1297 C C . TYR A 1 169 ? -13.085 14.282 -7.961 1.00 78.50 169 TYR A C 1
ATOM 1299 O O . TYR A 1 169 ? -13.076 13.697 -6.881 1.00 78.50 169 TYR A O 1
ATOM 1307 N N . ASP A 1 170 ? -14.153 14.954 -8.404 1.00 82.62 170 ASP A N 1
ATOM 1308 C CA . ASP A 1 170 ? -15.401 15.120 -7.649 1.00 82.62 170 ASP A CA 1
ATOM 1309 C C . ASP A 1 170 ? -16.149 13.800 -7.398 1.00 82.62 170 ASP A C 1
ATOM 1311 O O . ASP A 1 170 ? -17.024 13.746 -6.536 1.00 82.62 170 ASP A O 1
ATOM 1315 N N . ALA A 1 171 ? -15.821 12.730 -8.138 1.00 86.25 171 ALA A N 1
ATOM 1316 C CA . ALA A 1 171 ? -16.364 11.396 -7.880 1.00 86.25 171 ALA A CA 1
ATOM 1317 C C . ALA A 1 171 ? -15.911 10.847 -6.517 1.00 86.25 171 ALA A C 1
ATOM 1319 O O . ALA A 1 171 ? -16.580 9.985 -5.949 1.00 86.25 171 ALA A O 1
ATOM 1320 N N . GLY A 1 172 ? -14.800 11.372 -5.992 1.00 89.06 172 GLY A N 1
ATOM 1321 C CA . GLY A 1 172 ? -14.261 10.993 -4.702 1.00 89.06 172 GLY A CA 1
ATOM 1322 C C . GLY A 1 172 ? -13.643 9.596 -4.666 1.00 89.06 172 GLY A C 1
ATOM 1323 O O . GLY A 1 172 ? -13.563 8.882 -5.668 1.00 89.06 172 GLY A O 1
ATOM 1324 N N . ALA A 1 173 ? -13.172 9.221 -3.481 1.00 92.12 173 ALA A N 1
ATOM 1325 C CA . ALA A 1 173 ? -12.608 7.909 -3.200 1.00 92.12 173 ALA A CA 1
ATOM 1326 C C . ALA A 1 173 ? -13.729 6.883 -2.943 1.00 92.12 173 ALA A C 1
ATOM 1328 O O . ALA A 1 173 ? -14.523 7.028 -2.014 1.00 92.12 173 ALA A O 1
ATOM 1329 N N . LEU A 1 174 ? -13.806 5.820 -3.748 1.00 94.00 174 LEU A N 1
ATOM 1330 C CA . LEU A 1 174 ? -14.861 4.809 -3.625 1.00 94.00 174 LEU A CA 1
ATOM 1331 C C . LEU A 1 174 ? -14.356 3.592 -2.847 1.00 94.00 174 LEU A C 1
ATOM 1333 O O . LEU A 1 174 ? -13.470 2.881 -3.309 1.00 94.00 174 LEU A O 1
ATOM 1337 N N . ARG A 1 175 ? -14.929 3.322 -1.673 1.00 95.56 175 ARG A N 1
ATOM 1338 C CA . ARG A 1 175 ? -14.554 2.160 -0.848 1.00 95.56 175 ARG A CA 1
ATOM 1339 C C . ARG A 1 175 ? -14.775 0.843 -1.592 1.00 95.56 175 ARG A C 1
ATOM 1341 O O . ARG A 1 175 ? -15.706 0.716 -2.390 1.00 95.56 175 ARG A O 1
ATOM 1348 N N . PHE A 1 176 ? -13.957 -0.160 -1.292 1.00 96.69 176 PHE A N 1
ATOM 1349 C CA . PHE A 1 176 ? -14.085 -1.481 -1.897 1.00 96.69 176 PHE A CA 1
ATOM 1350 C C . PHE A 1 176 ? -15.423 -2.132 -1.526 1.00 96.69 176 PHE A C 1
ATOM 1352 O O . PHE A 1 176 ? -16.101 -2.680 -2.397 1.00 96.69 176 PHE A O 1
ATOM 1359 N N . SER A 1 177 ? -15.846 -2.008 -0.263 1.00 97.44 177 SER A N 1
ATOM 1360 C CA . SER A 1 177 ? -17.124 -2.544 0.227 1.00 97.44 177 SER A CA 1
ATOM 1361 C C . SER A 1 177 ? -18.370 -1.896 -0.380 1.00 97.44 177 SER A C 1
ATOM 1363 O O . SER A 1 177 ? -19.441 -2.497 -0.340 1.00 97.44 177 SER A O 1
ATOM 1365 N N . HIS A 1 178 ? -18.252 -0.707 -0.980 1.00 95.88 178 HIS A N 1
ATOM 1366 C CA . HIS A 1 178 ? -19.365 -0.085 -1.707 1.00 95.88 178 HIS A CA 1
ATOM 1367 C C . HIS A 1 178 ? -19.629 -0.762 -3.059 1.00 95.88 178 HIS A C 1
ATOM 1369 O O . HIS A 1 178 ? -20.732 -0.662 -3.589 1.00 95.88 178 HIS A O 1
ATOM 1375 N N . VAL A 1 179 ? -18.626 -1.441 -3.624 1.00 96.69 179 VAL A N 1
ATOM 1376 C CA . VAL A 1 179 ? -18.728 -2.129 -4.921 1.00 96.69 179 VAL A CA 1
ATOM 1377 C C . VAL A 1 179 ? -18.869 -3.638 -4.736 1.00 96.69 179 VAL A C 1
ATOM 1379 O O . VAL A 1 179 ? -19.597 -4.297 -5.475 1.00 96.69 179 VAL A O 1
ATOM 1382 N N . PHE A 1 180 ? -18.180 -4.198 -3.742 1.00 97.88 180 PHE A N 1
ATOM 1383 C CA . PHE A 1 180 ? -18.087 -5.635 -3.523 1.00 97.88 180 PHE A CA 1
ATOM 1384 C C . PHE A 1 180 ? -18.507 -6.015 -2.107 1.00 97.88 180 PHE A C 1
ATOM 1386 O O . PHE A 1 180 ? -18.197 -5.336 -1.135 1.00 97.88 180 PHE A O 1
ATOM 1393 N N . ASN A 1 181 ? -19.143 -7.177 -1.959 1.00 97.94 181 ASN A N 1
ATOM 1394 C CA . ASN A 1 181 ? -19.495 -7.697 -0.643 1.00 97.94 181 ASN A CA 1
ATOM 1395 C C . ASN A 1 181 ? -18.245 -8.224 0.088 1.00 97.94 181 ASN A C 1
ATOM 1397 O O . ASN A 1 181 ? -17.885 -9.401 -0.015 1.00 97.94 181 ASN A O 1
ATOM 1401 N N . LEU A 1 182 ? -17.585 -7.345 0.846 1.00 97.25 182 LEU A N 1
ATOM 1402 C CA . LEU A 1 182 ? -16.363 -7.674 1.580 1.00 97.25 182 LEU A CA 1
ATOM 1403 C C . LEU A 1 182 ? -16.593 -8.758 2.646 1.00 97.25 182 LEU A C 1
ATOM 1405 O O . LEU A 1 182 ? -15.742 -9.627 2.833 1.00 97.25 182 LEU A O 1
ATOM 1409 N N . LYS A 1 183 ? -17.771 -8.786 3.285 1.00 96.62 183 LYS A N 1
ATOM 1410 C CA . LYS A 1 183 ? -18.151 -9.843 4.239 1.00 96.62 183 LYS A CA 1
ATOM 1411 C C . LYS A 1 183 ? -18.185 -11.218 3.569 1.00 96.62 183 LYS A C 1
ATOM 1413 O O . LYS A 1 183 ? -17.670 -12.189 4.122 1.00 96.62 183 LYS A O 1
ATOM 1418 N N . TYR A 1 184 ? -18.758 -11.304 2.368 1.00 97.38 184 TYR A N 1
ATOM 1419 C CA . TYR A 1 184 ? -18.747 -12.532 1.577 1.00 97.38 184 TYR A CA 1
ATOM 1420 C C . TYR A 1 184 ? -17.320 -12.933 1.191 1.00 97.38 184 TYR A C 1
ATOM 1422 O O . TYR A 1 184 ? -16.967 -14.098 1.350 1.00 97.38 184 TYR A O 1
ATOM 1430 N N . LEU A 1 185 ? -16.486 -11.984 0.755 1.00 97.62 185 LEU A N 1
ATOM 1431 C CA . LEU A 1 185 ? -15.094 -12.255 0.389 1.00 97.62 185 LEU A CA 1
ATOM 1432 C C . LEU A 1 185 ? -14.277 -12.809 1.572 1.00 97.62 185 LEU A C 1
ATOM 1434 O O . LEU A 1 185 ? -13.636 -13.851 1.431 1.00 97.62 185 LEU A O 1
ATOM 1438 N N . ARG A 1 186 ? -14.356 -12.168 2.748 1.00 97.94 186 ARG A N 1
ATOM 1439 C CA . ARG A 1 186 ? -13.715 -12.630 3.996 1.00 97.94 186 ARG A CA 1
ATOM 1440 C C . ARG A 1 186 ? -14.151 -14.052 4.352 1.00 97.94 186 ARG A C 1
ATOM 1442 O O . ARG A 1 186 ? -13.313 -14.915 4.613 1.00 97.94 186 ARG A O 1
ATOM 1449 N N . LYS A 1 187 ? -15.462 -14.319 4.286 1.00 96.88 187 LYS A N 1
ATOM 1450 C CA . LYS A 1 187 ? -16.042 -15.647 4.534 1.00 96.88 187 LYS A CA 1
ATOM 1451 C C . LYS A 1 187 ? -15.555 -16.688 3.524 1.00 96.88 187 LYS A C 1
ATOM 1453 O O . LYS A 1 187 ? -15.178 -17.784 3.924 1.00 96.88 187 LYS A O 1
ATOM 1458 N N . ALA A 1 188 ? -15.558 -16.359 2.234 1.00 97.50 188 ALA A N 1
ATOM 1459 C CA . ALA A 1 188 ? -15.183 -17.275 1.159 1.00 97.50 188 ALA A CA 1
ATOM 1460 C C . ALA A 1 188 ? -13.696 -17.652 1.209 1.00 97.50 188 ALA A C 1
ATOM 1462 O O . ALA A 1 188 ? -13.338 -18.801 0.958 1.00 97.50 188 ALA A O 1
ATOM 1463 N N . LEU A 1 189 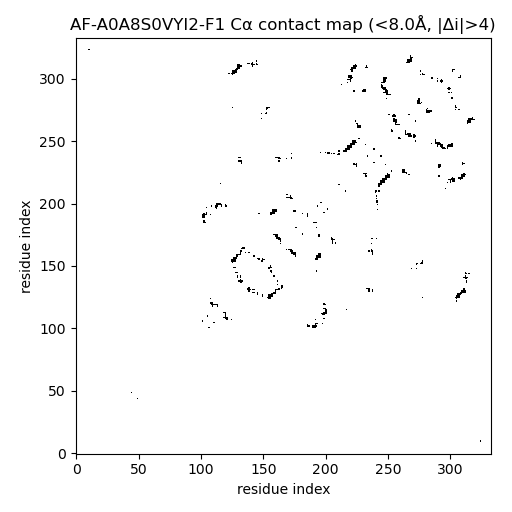? -12.834 -16.698 1.567 1.00 97.12 189 LEU A N 1
ATOM 1464 C CA . LEU A 1 189 ? -11.403 -16.944 1.744 1.00 97.12 189 LEU A CA 1
ATOM 1465 C C . LEU A 1 189 ? -11.067 -17.517 3.126 1.00 97.12 189 LEU A C 1
ATOM 1467 O O . LEU A 1 189 ? -9.975 -18.052 3.301 1.00 97.12 189 LEU A O 1
ATOM 1471 N N . ASN A 1 190 ? -11.995 -17.425 4.086 1.00 96.88 190 ASN A N 1
ATOM 1472 C CA . ASN A 1 190 ? -11.787 -17.705 5.507 1.00 96.88 190 ASN A CA 1
ATOM 1473 C C . ASN A 1 190 ? -10.554 -16.970 6.065 1.00 96.88 190 ASN A C 1
ATOM 1475 O O . ASN A 1 190 ? -9.688 -17.553 6.725 1.00 96.88 190 ASN A O 1
ATOM 1479 N N . ARG A 1 191 ? -10.435 -15.689 5.701 1.00 98.00 191 ARG A N 1
ATOM 1480 C CA . ARG A 1 191 ? -9.270 -14.843 5.975 1.00 98.00 191 ARG A CA 1
ATOM 1481 C C . ARG A 1 191 ? -9.705 -13.403 6.242 1.00 98.00 191 ARG A C 1
ATOM 1483 O O . ARG A 1 191 ? -10.641 -12.938 5.586 1.00 98.00 191 ARG A O 1
ATOM 1490 N N . PRO A 1 192 ? -9.034 -12.695 7.165 1.00 98.06 192 PRO A N 1
ATOM 1491 C CA . PRO A 1 192 ? -9.281 -11.278 7.364 1.00 98.06 192 PRO A CA 1
ATOM 1492 C C . PRO A 1 192 ? -8.778 -10.465 6.173 1.00 98.06 192 PRO A C 1
ATOM 1494 O O . PRO A 1 192 ? -7.724 -10.746 5.603 1.00 98.06 192 PRO A O 1
ATOM 1497 N N . ILE A 1 193 ? -9.556 -9.453 5.811 1.00 98.56 193 ILE A N 1
ATOM 1498 C CA . ILE A 1 193 ? -9.219 -8.439 4.811 1.00 98.56 193 ILE A CA 1
ATOM 1499 C C . ILE A 1 193 ? -9.796 -7.138 5.340 1.00 98.56 193 ILE A C 1
ATOM 1501 O O . ILE A 1 193 ? -10.999 -7.079 5.560 1.00 98.56 193 ILE A O 1
ATOM 1505 N N . LEU A 1 194 ? -8.979 -6.126 5.558 1.00 98.69 194 LEU A N 1
ATOM 1506 C CA . LEU A 1 194 ? -9.388 -4.837 6.106 1.00 98.69 194 LEU A CA 1
ATOM 1507 C C . LEU A 1 194 ? -9.595 -3.819 4.983 1.00 98.69 194 LEU A C 1
ATOM 1509 O O . LEU A 1 194 ? -9.101 -4.004 3.873 1.00 98.69 194 LEU A O 1
ATOM 1513 N N . GLU A 1 195 ? -10.287 -2.730 5.276 1.00 98.44 195 GLU A N 1
ATOM 1514 C CA . GLU A 1 195 ? -10.290 -1.498 4.489 1.00 98.44 195 GLU A CA 1
ATOM 1515 C C . GLU A 1 195 ? -9.664 -0.359 5.289 1.00 98.44 195 GLU A C 1
ATOM 1517 O O . GLU A 1 195 ? -9.736 -0.338 6.516 1.00 98.44 195 GLU A O 1
ATOM 1522 N N . TRP A 1 196 ? -9.077 0.622 4.602 1.00 98.19 196 TRP A N 1
ATOM 1523 C CA . TRP A 1 196 ? -8.433 1.758 5.273 1.00 98.19 196 TRP A CA 1
ATOM 1524 C C . TRP A 1 196 ? -9.364 2.531 6.215 1.00 98.19 196 TRP A C 1
ATOM 1526 O O . TRP A 1 196 ? -8.922 2.906 7.298 1.00 98.19 196 TRP A O 1
ATOM 1536 N N . HIS A 1 197 ? -10.652 2.653 5.881 1.00 97.50 197 HIS A N 1
ATOM 1537 C CA . HIS A 1 197 ? -11.640 3.313 6.738 1.00 97.50 197 HIS A CA 1
ATOM 1538 C C . HIS A 1 197 ? -11.907 2.577 8.062 1.00 97.50 197 HIS A C 1
ATOM 1540 O O . HIS A 1 197 ? -12.484 3.170 8.967 1.00 97.50 197 HIS A O 1
ATOM 1546 N N . GLU A 1 198 ? -11.545 1.292 8.171 1.00 98.38 198 GLU A N 1
ATOM 1547 C CA . GLU A 1 198 ? -11.590 0.534 9.429 1.00 98.38 198 GLU A CA 1
ATOM 1548 C C . GLU A 1 198 ? -10.334 0.812 10.278 1.00 98.38 198 GLU A C 1
ATOM 1550 O O . GLU A 1 198 ? -10.380 0.709 11.499 1.00 98.38 198 GLU A O 1
ATOM 1555 N N . VAL A 1 199 ? -9.217 1.187 9.642 1.00 98.44 199 VAL A N 1
ATOM 1556 C CA . VAL A 1 199 ? -7.910 1.386 10.287 1.00 98.44 199 VAL A CA 1
ATOM 1557 C C . VAL A 1 199 ? -7.720 2.829 10.749 1.00 98.44 199 VAL A C 1
ATOM 1559 O O . VAL A 1 199 ? -7.330 3.057 11.892 1.00 98.44 199 VAL A O 1
ATOM 1562 N N . LYS A 1 200 ? -7.986 3.798 9.869 1.00 97.94 200 LYS A N 1
ATOM 1563 C CA . LYS A 1 200 ? -7.680 5.220 10.058 1.00 97.94 200 LYS A CA 1
ATOM 1564 C C . LYS A 1 200 ? -8.913 6.073 9.761 1.00 97.94 200 LYS A C 1
ATOM 1566 O O . LYS A 1 200 ? -9.690 5.760 8.863 1.00 97.94 200 LYS A O 1
ATOM 1571 N N . GLU A 1 201 ? -9.074 7.161 10.504 1.00 96.56 201 GLU A N 1
ATOM 1572 C CA . GLU A 1 201 ? -10.060 8.199 10.215 1.00 96.56 201 GLU A CA 1
ATOM 1573 C C . GLU A 1 201 ? -9.801 8.789 8.820 1.00 96.56 201 GLU A C 1
ATOM 1575 O O . GLU A 1 201 ? -8.716 9.298 8.528 1.00 96.56 201 GLU A O 1
ATOM 1580 N N . GLU A 1 202 ? -10.812 8.718 7.960 1.00 93.00 202 GLU A N 1
ATOM 1581 C CA . GLU A 1 202 ? -10.786 9.280 6.612 1.00 93.00 202 GLU A CA 1
ATOM 1582 C C . GLU A 1 202 ? -11.607 10.574 6.565 1.00 93.00 202 GLU A C 1
ATOM 1584 O O . GLU A 1 202 ? -12.641 10.690 7.230 1.00 93.00 202 GLU A O 1
ATOM 1589 N N . ASP A 1 203 ? -11.183 11.532 5.736 1.00 89.44 203 ASP A N 1
ATOM 1590 C CA . ASP A 1 203 ? -12.034 12.673 5.390 1.00 89.44 203 ASP A CA 1
ATOM 1591 C C . ASP A 1 203 ? -13.227 12.195 4.524 1.00 89.44 203 ASP A C 1
ATOM 1593 O O . ASP A 1 203 ? -13.323 11.031 4.121 1.00 89.44 203 ASP A O 1
ATOM 1597 N N . SER A 1 204 ? -14.172 13.094 4.222 1.00 88.62 204 SER A N 1
ATOM 1598 C CA . SER A 1 204 ? -15.263 12.778 3.287 1.00 88.62 204 SER A CA 1
ATOM 1599 C C . SER A 1 204 ? -14.699 12.223 1.967 1.00 88.62 204 SER A C 1
ATOM 1601 O O . SER A 1 204 ? -13.750 12.811 1.447 1.00 88.62 204 SER A O 1
ATOM 1603 N N . PRO A 1 205 ? -15.300 11.173 1.367 1.00 85.19 205 PRO A N 1
ATOM 1604 C CA . PRO A 1 205 ? -14.875 10.625 0.077 1.00 85.19 205 PRO A CA 1
ATOM 1605 C C . PRO A 1 205 ? -14.681 11.670 -1.024 1.00 85.19 205 PRO A C 1
ATOM 1607 O O . PRO A 1 205 ? -13.814 11.512 -1.874 1.00 85.19 205 PRO A O 1
ATOM 1610 N N . SER A 1 206 ? -15.483 12.738 -1.008 1.00 84.50 206 SER A N 1
ATOM 1611 C CA . SER A 1 206 ? -15.452 13.836 -1.980 1.00 84.50 206 SER A CA 1
ATOM 1612 C C . SER A 1 206 ? -14.569 15.016 -1.550 1.00 84.50 206 SER A C 1
ATOM 1614 O O . SER A 1 206 ? -14.684 16.107 -2.109 1.00 84.50 206 SER A O 1
ATOM 1616 N N . SER A 1 207 ? -13.756 14.859 -0.503 1.00 86.00 207 SER A N 1
ATOM 1617 C CA . SER A 1 207 ? -12.867 15.915 -0.026 1.00 86.00 207 SER A CA 1
ATOM 1618 C C . SER A 1 207 ? -11.783 16.188 -1.066 1.00 86.00 207 SER A C 1
ATOM 1620 O O . SER A 1 207 ? -10.942 15.341 -1.348 1.00 86.00 207 SER A O 1
ATOM 1622 N N . LEU A 1 208 ? -11.785 17.401 -1.615 1.00 83.75 208 LEU A N 1
ATOM 1623 C CA . LEU A 1 208 ? -10.715 17.905 -2.485 1.00 83.75 208 LEU A CA 1
ATOM 1624 C C . LEU A 1 208 ? -9.632 18.653 -1.695 1.00 83.75 208 LEU A C 1
ATOM 1626 O O . LEU A 1 208 ? -8.749 19.282 -2.279 1.00 83.75 208 LEU A O 1
ATOM 1630 N N . ARG A 1 209 ? -9.729 18.648 -0.362 1.00 90.75 209 ARG A N 1
ATOM 1631 C CA . ARG A 1 209 ? -8.814 19.372 0.510 1.00 90.75 209 ARG A CA 1
ATOM 1632 C C . ARG A 1 209 ? -7.473 18.652 0.548 1.00 90.75 209 ARG A C 1
ATOM 1634 O O . ARG A 1 209 ? -7.400 17.488 0.925 1.00 90.75 209 ARG A O 1
ATOM 1641 N N . GLU A 1 210 ? -6.409 19.371 0.218 1.00 91.50 210 GLU A N 1
ATOM 1642 C CA . GLU A 1 210 ? -5.056 18.874 0.434 1.00 91.50 210 GLU A CA 1
ATOM 1643 C C . GLU A 1 210 ? -4.736 18.886 1.942 1.00 91.50 210 GLU A C 1
ATOM 1645 O O . GLU A 1 210 ? -4.915 19.928 2.584 1.00 91.50 210 GLU A O 1
ATOM 1650 N N . PRO A 1 211 ? -4.306 17.756 2.535 1.00 94.12 211 PRO A N 1
ATOM 1651 C CA . PRO A 1 211 ? -3.960 17.714 3.951 1.00 94.12 211 PRO A CA 1
ATOM 1652 C C . PRO A 1 211 ? -2.677 18.504 4.222 1.00 94.12 211 PRO A C 1
ATOM 1654 O O . PRO A 1 211 ? -1.746 18.492 3.406 1.00 94.12 211 PRO A O 1
ATOM 1657 N N . SER A 1 212 ? -2.619 19.168 5.380 1.00 96.38 212 SER A N 1
ATOM 1658 C CA . SER A 1 212 ? -1.427 19.904 5.809 1.00 96.38 212 SER A CA 1
ATOM 1659 C C . SER A 1 212 ? -0.266 18.952 6.114 1.00 96.38 212 SER A C 1
ATOM 1661 O O . SER A 1 212 ? -0.452 17.742 6.262 1.00 96.38 212 SER A O 1
ATOM 1663 N N . SER A 1 213 ? 0.952 19.483 6.220 1.00 96.75 213 SER A N 1
ATOM 1664 C CA . SER A 1 213 ? 2.141 18.693 6.563 1.00 96.75 213 SER A CA 1
ATOM 1665 C C . SER A 1 213 ? 2.008 17.948 7.892 1.00 96.75 213 SER A C 1
ATOM 1667 O O . SER A 1 213 ? 2.496 16.830 8.008 1.00 96.75 213 SER A O 1
ATOM 1669 N N . GLU A 1 214 ? 1.332 18.539 8.877 1.00 96.62 214 GLU A N 1
ATOM 1670 C CA . GLU A 1 214 ? 1.172 18.000 10.235 1.00 96.62 214 GLU A CA 1
ATOM 1671 C C . GLU A 1 214 ? 0.114 16.897 10.299 1.00 96.62 214 GLU A C 1
ATOM 1673 O O . GLU A 1 214 ? 0.161 16.037 11.174 1.00 96.62 214 GLU A O 1
ATOM 1678 N N . GLU A 1 215 ? -0.846 16.916 9.373 1.00 95.81 215 GLU A N 1
ATOM 1679 C CA . GLU A 1 215 ? -1.853 15.864 9.254 1.00 95.81 215 GLU A CA 1
ATOM 1680 C C . GLU A 1 215 ? -1.308 14.608 8.567 1.00 95.81 215 GLU A C 1
ATOM 1682 O O . GLU A 1 215 ? -1.917 13.538 8.668 1.00 95.81 215 GLU A O 1
ATOM 1687 N N . ARG A 1 216 ? -0.193 14.738 7.836 1.00 97.38 216 ARG A N 1
ATOM 1688 C CA . ARG A 1 216 ? 0.368 13.643 7.054 1.00 97.38 216 ARG A CA 1
ATOM 1689 C C . ARG A 1 216 ? 1.187 12.697 7.916 1.00 97.38 216 ARG A C 1
ATOM 1691 O O . ARG A 1 216 ? 2.137 13.076 8.595 1.00 97.38 216 ARG A O 1
ATOM 1698 N N . GLU A 1 217 ? 0.861 11.419 7.811 1.00 97.44 217 GLU A N 1
ATOM 1699 C CA . GLU A 1 217 ? 1.574 10.349 8.487 1.00 97.44 217 GLU A CA 1
ATOM 1700 C C . GLU A 1 217 ? 2.599 9.696 7.559 1.00 97.44 217 GLU A C 1
ATOM 1702 O O . GLU A 1 217 ? 2.284 9.281 6.444 1.00 97.44 217 GLU A O 1
ATOM 1707 N N . SER A 1 218 ? 3.834 9.571 8.038 1.00 97.94 218 SER A N 1
ATOM 1708 C CA . SER A 1 218 ? 4.928 9.018 7.244 1.00 97.94 218 SER A CA 1
ATOM 1709 C C . SER A 1 218 ? 4.932 7.485 7.204 1.00 97.94 218 SER A C 1
ATOM 1711 O O . SER A 1 218 ? 4.759 6.809 8.231 1.00 97.94 218 SER A O 1
ATOM 1713 N N . ILE A 1 219 ? 5.157 6.938 6.005 1.00 98.00 219 ILE A N 1
ATOM 1714 C CA . ILE A 1 219 ? 5.305 5.500 5.750 1.00 98.00 219 ILE A CA 1
ATOM 1715 C C . ILE A 1 219 ? 6.324 5.243 4.629 1.00 98.00 219 ILE A C 1
ATOM 1717 O O . ILE A 1 219 ? 6.366 5.945 3.618 1.00 98.00 219 ILE A O 1
ATOM 1721 N N . GLY A 1 220 ? 7.154 4.213 4.797 1.00 98.19 220 GLY A N 1
ATOM 1722 C CA . GLY A 1 220 ? 8.000 3.690 3.726 1.00 98.19 220 GLY A CA 1
ATOM 1723 C C . GLY A 1 220 ? 7.281 2.605 2.924 1.00 98.19 220 GLY A C 1
ATOM 1724 O O . GLY A 1 220 ? 6.670 1.703 3.503 1.00 98.19 220 GLY A O 1
ATOM 1725 N N . CYS A 1 221 ? 7.413 2.646 1.601 1.00 98.44 221 CYS A N 1
ATOM 1726 C CA . CYS A 1 221 ? 6.800 1.706 0.667 1.00 98.44 221 CYS A CA 1
ATOM 1727 C C . CYS A 1 221 ? 7.818 1.147 -0.332 1.00 98.44 221 CYS A C 1
ATOM 1729 O O . CYS A 1 221 ? 8.837 1.760 -0.652 1.00 98.44 221 CYS A O 1
ATOM 1731 N N . TRP A 1 222 ? 7.513 -0.026 -0.865 1.00 98.12 222 TRP A N 1
ATOM 1732 C CA . TRP A 1 222 ? 8.178 -0.612 -2.012 1.00 98.12 222 TRP A CA 1
ATOM 1733 C C . TRP A 1 222 ? 7.643 -0.004 -3.311 1.00 98.12 222 TRP A C 1
ATOM 1735 O O . TRP A 1 222 ? 6.436 0.149 -3.494 1.00 98.12 222 TRP A O 1
ATOM 1745 N N . SER A 1 223 ? 8.543 0.308 -4.237 1.00 97.62 223 SER A N 1
ATOM 1746 C CA . SER A 1 223 ? 8.207 0.670 -5.611 1.00 97.62 223 SER A CA 1
ATOM 1747 C C . SER A 1 223 ? 8.480 -0.498 -6.542 1.00 97.62 223 SER A C 1
ATOM 1749 O O . SER A 1 223 ? 9.590 -1.036 -6.590 1.00 97.62 223 SER A O 1
ATOM 1751 N N . THR A 1 224 ? 7.460 -0.866 -7.303 1.00 96.56 224 THR A N 1
ATOM 1752 C CA . THR A 1 224 ? 7.470 -1.956 -8.283 1.00 96.56 224 THR A CA 1
ATOM 1753 C C . THR A 1 224 ? 7.895 -1.498 -9.677 1.00 96.56 224 THR A C 1
ATOM 1755 O O . THR A 1 224 ? 8.164 -2.327 -10.555 1.00 96.56 224 THR A O 1
ATOM 1758 N N . ARG A 1 225 ? 8.018 -0.179 -9.885 1.00 95.50 225 ARG A N 1
ATOM 1759 C CA . ARG A 1 225 ? 8.436 0.425 -11.157 1.00 95.50 225 ARG A CA 1
ATOM 1760 C C . ARG A 1 225 ? 9.724 -0.201 -11.663 1.00 95.50 225 ARG A C 1
ATOM 1762 O O . ARG A 1 225 ? 10.662 -0.407 -10.892 1.00 95.50 225 ARG A O 1
ATOM 1769 N N . LYS A 1 226 ? 9.768 -0.461 -12.970 1.00 94.31 226 LYS A N 1
ATOM 1770 C CA . LYS A 1 226 ? 10.955 -0.952 -13.676 1.00 94.31 226 LYS A CA 1
ATOM 1771 C C . LYS A 1 226 ? 12.196 -0.094 -13.413 1.00 94.31 226 LYS A C 1
ATOM 1773 O O . LYS A 1 226 ? 12.075 1.099 -13.123 1.00 94.31 226 LYS A O 1
ATOM 1778 N N . GLU A 1 227 ? 13.370 -0.712 -13.512 1.00 92.81 227 GLU A N 1
ATOM 1779 C CA . GLU A 1 227 ? 14.655 -0.099 -13.143 1.00 92.81 227 GLU A CA 1
ATOM 1780 C C . GLU A 1 227 ? 14.914 1.195 -13.920 1.00 92.81 227 GLU A C 1
ATOM 1782 O O . GLU A 1 227 ? 15.259 2.215 -13.329 1.00 92.81 227 GLU A O 1
ATOM 1787 N N . ALA A 1 228 ? 14.606 1.186 -15.221 1.00 95.31 228 ALA A N 1
ATOM 1788 C CA . ALA A 1 228 ? 14.780 2.331 -16.113 1.00 95.31 228 ALA A CA 1
ATOM 1789 C C . ALA A 1 228 ? 13.928 3.564 -15.737 1.00 95.31 228 ALA A C 1
ATOM 1791 O O . ALA A 1 228 ? 14.142 4.656 -16.262 1.00 95.31 228 ALA A O 1
ATOM 1792 N N . ILE A 1 229 ? 12.934 3.417 -14.853 1.00 95.81 229 ILE A N 1
ATOM 1793 C CA . ILE A 1 229 ? 12.084 4.521 -14.403 1.00 95.81 229 ILE A CA 1
ATOM 1794 C C . ILE A 1 229 ? 12.579 5.024 -13.049 1.00 95.81 229 ILE A C 1
ATOM 1796 O O . ILE A 1 229 ? 12.546 4.296 -12.058 1.00 95.81 229 ILE A O 1
ATOM 1800 N N . ALA A 1 230 ? 12.977 6.296 -13.001 1.00 95.25 230 ALA A N 1
ATOM 1801 C CA . ALA A 1 230 ? 13.515 6.934 -11.800 1.00 95.25 230 ALA A CA 1
ATOM 1802 C C . ALA A 1 230 ? 12.455 7.273 -10.736 1.00 95.25 230 ALA A C 1
ATOM 1804 O O . ALA A 1 230 ? 12.777 7.318 -9.553 1.00 95.25 230 ALA A O 1
ATOM 1805 N N . ASN A 1 231 ? 11.197 7.497 -11.136 1.00 95.56 231 ASN A N 1
ATOM 1806 C CA . ASN A 1 231 ? 10.133 7.966 -10.240 1.00 95.56 231 ASN A CA 1
ATOM 1807 C C . ASN A 1 231 ? 9.095 6.864 -9.927 1.00 95.56 231 ASN A C 1
ATOM 1809 O O . ASN A 1 231 ? 8.698 6.132 -10.840 1.00 95.56 231 ASN A O 1
ATOM 1813 N N . PRO A 1 232 ? 8.649 6.730 -8.664 1.00 94.75 232 PRO A N 1
ATOM 1814 C CA . PRO A 1 232 ? 7.594 5.802 -8.265 1.00 94.75 232 PRO A CA 1
ATOM 1815 C C . PRO A 1 232 ? 6.239 6.232 -8.835 1.00 94.75 232 PRO A C 1
ATOM 1817 O O . PRO A 1 232 ? 6.070 7.368 -9.291 1.00 94.75 232 PRO A O 1
ATOM 1820 N N . LEU A 1 233 ? 5.254 5.336 -8.778 1.00 93.06 233 LEU A N 1
ATOM 1821 C CA . LEU A 1 233 ? 3.872 5.708 -9.068 1.00 93.06 233 LEU A CA 1
ATOM 1822 C C . LEU A 1 233 ? 3.276 6.463 -7.875 1.00 93.06 233 LEU A C 1
ATOM 1824 O O . LEU A 1 233 ? 3.327 5.983 -6.745 1.00 93.06 233 LEU A O 1
ATOM 1828 N N . ARG A 1 234 ? 2.718 7.655 -8.107 1.00 89.50 234 ARG A N 1
ATOM 1829 C CA . ARG A 1 234 ? 2.091 8.465 -7.052 1.00 89.50 234 ARG A CA 1
ATOM 1830 C C . ARG A 1 234 ? 0.613 8.666 -7.350 1.00 89.50 234 ARG A C 1
ATOM 1832 O O . ARG A 1 234 ? 0.258 9.449 -8.225 1.00 89.50 234 ARG A O 1
ATOM 1839 N N . VAL A 1 235 ? -0.234 8.016 -6.561 1.00 90.75 235 VAL A N 1
ATOM 1840 C CA . VAL A 1 235 ? -1.691 8.182 -6.620 1.00 90.75 235 VAL A CA 1
ATOM 1841 C C . VAL A 1 235 ? -2.107 9.297 -5.663 1.00 90.75 235 VAL A C 1
ATOM 1843 O O . VAL A 1 235 ? -2.537 9.026 -4.543 1.00 90.75 235 VAL A O 1
ATOM 1846 N N . LYS A 1 236 ? -1.929 10.565 -6.071 1.00 91.19 236 LYS A N 1
ATOM 1847 C CA . LYS A 1 236 ? -2.156 11.731 -5.187 1.00 91.19 236 LYS A CA 1
ATOM 1848 C C . LYS A 1 236 ? -3.534 11.691 -4.520 1.00 91.19 236 LYS A C 1
ATOM 1850 O O . LYS A 1 236 ? -3.610 11.903 -3.321 1.00 91.19 236 LYS A O 1
ATOM 1855 N N . SER A 1 237 ? -4.592 11.362 -5.263 1.00 90.81 237 SER A N 1
ATOM 1856 C CA . SER A 1 237 ? -5.967 11.341 -4.743 1.00 90.81 237 SER A CA 1
ATOM 1857 C C . SER A 1 237 ? -6.147 10.393 -3.554 1.00 90.81 237 SER A C 1
ATOM 1859 O O . SER A 1 237 ? -6.644 10.809 -2.516 1.00 90.81 237 SER A O 1
ATOM 1861 N N . VAL A 1 238 ? -5.695 9.141 -3.671 1.00 92.69 238 VAL A N 1
ATOM 1862 C CA . VAL A 1 238 ? -5.802 8.148 -2.587 1.00 92.69 238 VAL A CA 1
ATOM 1863 C C . VAL A 1 238 ? -4.843 8.475 -1.440 1.00 92.69 238 VAL A C 1
ATOM 1865 O O . VAL A 1 238 ? -5.219 8.376 -0.277 1.00 92.69 238 VAL A O 1
ATOM 1868 N N . ILE A 1 239 ? -3.614 8.892 -1.750 1.00 94.75 239 ILE A N 1
ATOM 1869 C CA . ILE A 1 239 ? -2.590 9.205 -0.740 1.00 94.75 239 ILE A CA 1
ATOM 1870 C C . ILE A 1 239 ? -3.000 10.416 0.108 1.00 94.75 239 ILE A C 1
ATOM 1872 O O . ILE A 1 239 ? -2.818 10.401 1.324 1.00 94.75 239 ILE A O 1
ATOM 1876 N N . ASP A 1 240 ? -3.568 11.446 -0.519 1.00 93.94 240 ASP A N 1
ATOM 1877 C CA . ASP A 1 240 ? -4.048 12.640 0.174 1.00 93.94 240 ASP A CA 1
ATOM 1878 C C . ASP A 1 240 ? -5.325 12.355 0.966 1.00 93.94 240 ASP A C 1
ATOM 1880 O O . ASP A 1 240 ? -5.418 12.792 2.110 1.00 93.94 240 ASP A O 1
ATOM 1884 N N . HIS A 1 241 ? -6.255 11.561 0.417 1.00 93.94 241 HIS A N 1
ATOM 1885 C CA . HIS A 1 241 ? -7.448 11.093 1.142 1.00 93.94 241 HIS A CA 1
ATOM 1886 C C . HIS A 1 241 ? -7.075 10.368 2.441 1.00 93.94 241 HIS A C 1
ATOM 1888 O O . HIS A 1 241 ? -7.684 10.590 3.485 1.00 93.94 241 HIS A O 1
ATOM 1894 N N . LEU A 1 242 ? -6.020 9.550 2.391 1.00 95.94 242 LEU A N 1
ATOM 1895 C CA . LEU A 1 242 ? -5.488 8.821 3.543 1.00 95.94 242 LEU A CA 1
ATOM 1896 C C . LEU A 1 242 ? -4.481 9.629 4.374 1.00 95.94 242 LEU A C 1
ATOM 1898 O O . LEU A 1 242 ? -3.966 9.109 5.362 1.00 95.94 242 LEU A O 1
ATOM 1902 N N . LYS A 1 243 ? -4.177 10.877 3.993 1.00 97.06 243 LYS A N 1
ATOM 1903 C CA . LYS A 1 243 ? -3.212 11.762 4.665 1.00 97.06 243 LYS A CA 1
ATOM 1904 C C . LYS A 1 243 ? -1.870 11.064 4.921 1.00 97.06 243 LYS A C 1
ATOM 1906 O O . LYS A 1 243 ? -1.361 11.054 6.040 1.00 97.06 243 LYS A O 1
ATOM 1911 N N . LEU A 1 244 ? -1.301 10.448 3.888 1.00 97.12 244 LEU A N 1
ATOM 1912 C CA . LEU A 1 244 ? -0.012 9.757 3.973 1.00 97.12 244 LEU A CA 1
ATOM 1913 C C . LEU A 1 244 ? 1.114 10.589 3.338 1.00 97.12 244 LEU A C 1
ATOM 1915 O O . LEU A 1 244 ? 0.910 11.329 2.371 1.00 97.12 244 LEU A O 1
ATOM 1919 N N . ASP A 1 245 ? 2.323 10.449 3.878 1.00 97.81 245 ASP A N 1
ATOM 1920 C CA . ASP A 1 245 ? 3.570 10.988 3.335 1.00 97.81 245 ASP A CA 1
ATOM 1921 C C . ASP A 1 245 ? 4.543 9.836 3.052 1.00 97.81 245 ASP A C 1
ATOM 1923 O O . ASP A 1 245 ? 5.088 9.205 3.958 1.00 97.81 245 ASP A O 1
ATOM 1927 N N . ILE A 1 246 ? 4.714 9.510 1.770 1.00 98.06 246 ILE A N 1
ATOM 1928 C CA . ILE A 1 246 ? 5.267 8.214 1.367 1.00 98.06 246 ILE A CA 1
ATOM 1929 C C . ILE A 1 246 ? 6.673 8.345 0.795 1.00 98.06 246 ILE A C 1
ATOM 1931 O O . ILE A 1 246 ? 6.872 9.024 -0.214 1.00 98.06 246 ILE A O 1
ATOM 1935 N N . ALA A 1 247 ? 7.624 7.626 1.388 1.00 98.38 247 ALA A N 1
ATOM 1936 C CA . ALA A 1 247 ? 8.945 7.390 0.813 1.00 98.38 247 ALA A CA 1
ATOM 1937 C C . ALA A 1 247 ? 8.972 6.038 0.083 1.00 98.38 247 ALA A C 1
ATOM 1939 O O . ALA A 1 247 ? 8.342 5.078 0.524 1.00 98.38 247 ALA A O 1
ATOM 1940 N N . TYR A 1 248 ? 9.709 5.948 -1.024 1.00 98.38 248 TYR A N 1
ATOM 1941 C CA . TYR A 1 248 ? 9.764 4.741 -1.847 1.00 98.38 248 TYR A CA 1
ATOM 1942 C C . TYR A 1 248 ? 11.175 4.165 -1.928 1.00 98.38 248 TYR A C 1
ATOM 1944 O O . TYR A 1 248 ? 12.124 4.867 -2.277 1.00 98.38 248 TYR A O 1
ATOM 1952 N N . THR A 1 249 ? 11.285 2.859 -1.701 1.00 98.31 249 THR A N 1
ATOM 1953 C CA . THR A 1 249 ? 12.478 2.037 -1.942 1.00 98.31 249 THR A CA 1
ATOM 1954 C C . THR A 1 249 ? 12.185 1.074 -3.079 1.00 98.31 249 THR A C 1
ATOM 1956 O O . THR A 1 249 ? 11.096 0.504 -3.148 1.00 98.31 249 THR A O 1
ATOM 1959 N N . ARG A 1 250 ? 13.129 0.885 -4.001 1.00 97.25 250 ARG A N 1
ATOM 1960 C CA . ARG A 1 250 ? 12.897 -0.006 -5.141 1.00 97.25 250 ARG A CA 1
ATOM 1961 C C . ARG A 1 250 ? 12.871 -1.467 -4.689 1.00 97.25 250 ARG A C 1
ATOM 1963 O O . ARG A 1 250 ? 13.698 -1.870 -3.871 1.00 97.25 250 ARG A O 1
ATOM 1970 N N . VAL A 1 251 ? 11.948 -2.263 -5.235 1.00 96.94 251 VAL A N 1
ATOM 1971 C CA . VAL A 1 251 ? 12.031 -3.723 -5.084 1.00 96.94 251 VAL A CA 1
ATOM 1972 C C . VAL A 1 251 ? 13.310 -4.260 -5.745 1.00 96.94 251 VAL A C 1
ATOM 1974 O O . VAL A 1 251 ? 13.738 -3.716 -6.767 1.00 96.94 251 VAL A O 1
ATOM 1977 N N . PRO A 1 252 ? 13.919 -5.328 -5.208 1.00 96.81 252 PRO A N 1
ATOM 1978 C CA . PRO A 1 252 ? 15.137 -5.909 -5.774 1.00 96.81 252 PRO A CA 1
ATOM 1979 C C . PRO A 1 252 ? 14.912 -6.402 -7.208 1.00 96.81 252 PRO A C 1
ATOM 1981 O O . PRO A 1 252 ? 13.833 -6.915 -7.522 1.00 96.81 252 PRO A O 1
ATOM 1984 N N . SER A 1 253 ? 15.908 -6.282 -8.087 1.00 95.94 253 SER A N 1
ATOM 1985 C CA . SER A 1 253 ? 15.771 -6.704 -9.490 1.00 95.94 253 SER A CA 1
ATOM 1986 C C . SER A 1 253 ? 15.530 -8.210 -9.622 1.00 95.94 253 SER A C 1
ATOM 1988 O O . SER A 1 253 ? 14.850 -8.642 -10.550 1.00 95.94 253 SER A O 1
ATOM 1990 N N . GLU A 1 254 ? 15.981 -9.007 -8.650 1.00 95.31 254 GLU A N 1
ATOM 1991 C CA . GLU A 1 254 ? 15.742 -10.451 -8.570 1.00 95.31 254 GLU A CA 1
ATOM 1992 C C . GLU A 1 254 ? 14.271 -10.818 -8.324 1.00 95.31 254 GLU A C 1
ATOM 1994 O O . GLU A 1 254 ? 13.927 -11.992 -8.411 1.00 95.31 254 GLU A O 1
ATOM 1999 N N . THR A 1 255 ? 13.408 -9.838 -8.025 1.00 95.19 255 THR A N 1
ATOM 2000 C CA . THR A 1 255 ? 11.946 -10.022 -7.945 1.00 95.19 255 THR A CA 1
ATOM 2001 C C . THR A 1 255 ? 11.238 -9.926 -9.297 1.00 95.19 255 THR A C 1
ATOM 2003 O O . THR A 1 255 ? 10.022 -10.130 -9.379 1.00 95.19 255 THR A O 1
ATOM 2006 N N . ARG A 1 256 ? 11.982 -9.583 -10.356 1.00 94.81 256 ARG A N 1
ATOM 2007 C CA . ARG A 1 256 ? 11.479 -9.469 -11.725 1.00 94.81 256 ARG A CA 1
ATOM 2008 C C . ARG A 1 256 ? 11.594 -10.789 -12.465 1.00 94.81 256 ARG A C 1
ATOM 2010 O O . ARG A 1 256 ? 12.496 -11.592 -12.235 1.00 94.81 256 ARG A O 1
ATOM 2017 N N . ARG A 1 257 ? 10.725 -10.959 -13.459 1.00 93.38 257 ARG A N 1
ATOM 2018 C CA . ARG A 1 257 ? 10.767 -12.117 -14.360 1.00 93.38 257 ARG A CA 1
ATOM 2019 C C . ARG A 1 257 ? 12.073 -12.160 -15.161 1.00 93.38 257 ARG A C 1
ATOM 2021 O O . ARG A 1 257 ? 12.595 -13.242 -15.419 1.00 93.38 257 ARG A O 1
ATOM 2028 N N . LEU A 1 258 ? 12.592 -10.999 -15.558 1.00 94.75 258 LEU A N 1
ATOM 2029 C CA . LEU A 1 258 ? 13.865 -10.825 -16.252 1.00 94.75 258 LEU A CA 1
ATOM 2030 C C . LEU A 1 258 ? 14.768 -9.865 -15.450 1.00 94.75 258 LEU A C 1
ATOM 2032 O O . LEU A 1 258 ? 14.825 -8.678 -15.772 1.00 94.75 258 LEU A O 1
ATOM 2036 N N . PRO A 1 259 ? 15.510 -10.352 -14.435 1.00 94.38 259 PRO A N 1
ATOM 2037 C CA . PRO A 1 259 ? 16.294 -9.496 -13.533 1.00 94.38 259 PRO A CA 1
ATOM 2038 C C . PRO A 1 259 ? 17.333 -8.602 -14.222 1.00 94.38 259 PRO A C 1
ATOM 2040 O O . PRO A 1 259 ? 17.608 -7.502 -13.756 1.00 94.38 259 PRO A O 1
ATOM 2043 N N . ASN A 1 260 ? 17.878 -9.050 -15.356 1.00 96.00 260 ASN A N 1
ATOM 2044 C CA . ASN A 1 260 ? 18.895 -8.319 -16.123 1.00 96.00 260 ASN A CA 1
ATOM 2045 C C . ASN A 1 260 ? 18.300 -7.375 -17.183 1.00 96.00 260 ASN A C 1
ATOM 2047 O O . ASN A 1 260 ? 19.035 -6.835 -18.006 1.00 96.00 260 ASN A O 1
ATOM 2051 N N . HIS A 1 261 ? 16.974 -7.218 -17.224 1.00 95.75 261 HIS A N 1
ATOM 2052 C CA . HIS A 1 261 ? 16.292 -6.388 -18.207 1.00 95.75 261 HIS A CA 1
ATOM 2053 C C . HIS A 1 261 ? 15.615 -5.204 -17.513 1.00 95.75 261 HIS A C 1
ATOM 2055 O O . HIS A 1 261 ? 14.517 -5.323 -16.969 1.00 95.75 261 HIS A O 1
ATOM 2061 N N . GLU A 1 262 ? 16.246 -4.031 -17.581 1.00 94.88 262 GLU A N 1
ATOM 2062 C CA . GLU A 1 262 ? 15.811 -2.808 -16.882 1.00 94.88 262 GLU A CA 1
ATOM 2063 C C . GLU A 1 262 ? 14.393 -2.342 -17.238 1.00 94.88 262 GLU A C 1
ATOM 2065 O O . GLU A 1 262 ? 13.773 -1.586 -16.488 1.00 94.88 262 GLU A O 1
ATOM 2070 N N . ASN A 1 263 ? 13.877 -2.802 -18.380 1.00 95.75 263 ASN A N 1
ATOM 2071 C CA . ASN A 1 263 ? 12.547 -2.487 -18.885 1.00 95.75 263 ASN A CA 1
ATOM 2072 C C . ASN A 1 263 ? 11.492 -3.573 -18.605 1.00 95.75 263 ASN A C 1
ATOM 2074 O O . ASN A 1 263 ? 10.394 -3.483 -19.145 1.00 95.75 263 ASN A O 1
ATOM 2078 N N . ASP A 1 264 ? 11.798 -4.611 -17.817 1.00 94.62 264 ASP A N 1
ATOM 2079 C CA . ASP A 1 264 ? 10.805 -5.630 -17.456 1.00 94.62 264 ASP A CA 1
ATOM 2080 C C . ASP A 1 264 ? 9.819 -5.081 -16.418 1.00 94.62 264 ASP A C 1
ATOM 2082 O O . ASP A 1 264 ? 10.169 -4.841 -15.261 1.00 94.62 264 ASP A O 1
ATOM 2086 N N . ASP A 1 265 ? 8.574 -4.875 -16.841 1.00 93.06 265 ASP A N 1
ATOM 2087 C CA . ASP A 1 265 ? 7.507 -4.345 -15.988 1.00 93.06 265 ASP A CA 1
ATOM 2088 C C . ASP A 1 265 ? 6.952 -5.403 -15.016 1.00 93.06 265 ASP A C 1
ATOM 2090 O O . ASP A 1 265 ? 6.240 -5.059 -14.074 1.00 93.06 265 ASP A O 1
ATOM 2094 N N . PHE A 1 266 ? 7.280 -6.683 -15.222 1.00 94.50 266 PHE A N 1
ATOM 2095 C CA . PHE A 1 266 ? 6.647 -7.799 -14.530 1.00 94.50 266 PHE A CA 1
ATOM 2096 C C . PHE A 1 266 ? 7.419 -8.287 -13.301 1.00 94.50 266 PHE A C 1
ATOM 2098 O O . PHE A 1 266 ? 8.598 -8.639 -13.378 1.00 94.50 266 PHE A O 1
ATOM 2105 N N . LEU A 1 267 ? 6.708 -8.387 -12.180 1.00 94.88 267 LEU A N 1
ATOM 2106 C CA . LEU A 1 267 ? 7.186 -9.007 -10.945 1.00 94.88 267 LEU A CA 1
ATOM 2107 C C . LEU A 1 267 ? 6.678 -10.437 -10.795 1.00 94.88 267 LEU A C 1
ATOM 2109 O O . LEU A 1 267 ? 5.637 -10.802 -11.342 1.00 94.88 267 LEU A O 1
ATOM 2113 N N . VAL A 1 268 ? 7.384 -11.216 -9.979 1.00 94.56 268 VAL A N 1
ATOM 2114 C CA . VAL A 1 268 ? 7.054 -12.608 -9.679 1.00 94.56 268 VAL A CA 1
ATOM 2115 C C . VAL A 1 268 ? 6.744 -12.762 -8.188 1.00 94.56 268 VAL A C 1
ATOM 2117 O O . VAL A 1 268 ? 7.602 -12.542 -7.333 1.00 94.56 268 VAL A O 1
ATOM 2120 N N . PHE A 1 269 ? 5.523 -13.198 -7.855 1.00 93.69 269 PHE A N 1
ATOM 2121 C CA . PHE A 1 269 ? 5.033 -13.262 -6.466 1.00 93.69 269 PHE A CA 1
ATOM 2122 C C . PHE A 1 269 ? 5.990 -13.966 -5.501 1.00 93.69 269 PHE A C 1
ATOM 2124 O O . PHE A 1 269 ? 6.336 -13.421 -4.458 1.00 93.69 269 PHE A O 1
ATOM 2131 N N . HIS A 1 270 ? 6.433 -15.174 -5.849 1.00 93.00 270 HIS A N 1
ATOM 2132 C CA . HIS A 1 270 ? 7.261 -15.986 -4.957 1.00 93.00 270 HIS A CA 1
ATOM 2133 C C . HIS A 1 270 ? 8.662 -15.401 -4.743 1.00 93.00 270 HIS A C 1
ATOM 2135 O O . HIS A 1 270 ? 9.297 -15.717 -3.744 1.00 93.00 270 HIS A O 1
ATOM 2141 N N . GLN A 1 271 ? 9.139 -14.552 -5.657 1.00 95.25 271 GLN A N 1
ATOM 2142 C CA . GLN A 1 271 ? 10.400 -13.837 -5.485 1.00 95.25 271 GLN A CA 1
ATOM 2143 C C . GLN A 1 271 ? 10.221 -12.603 -4.598 1.00 95.25 271 GLN A C 1
ATOM 2145 O O . GLN A 1 271 ? 11.162 -12.200 -3.927 1.00 95.25 271 GLN A O 1
ATOM 2150 N N . LEU A 1 272 ? 9.016 -12.026 -4.548 1.00 95.44 272 LEU A N 1
ATOM 2151 C CA . LEU A 1 272 ? 8.708 -10.868 -3.711 1.00 95.44 272 LEU A CA 1
ATOM 2152 C C . LEU A 1 272 ? 8.462 -11.240 -2.240 1.00 95.44 272 LEU A C 1
ATOM 2154 O O . LEU A 1 272 ? 8.881 -10.508 -1.344 1.00 95.44 272 LEU A O 1
ATOM 2158 N N . VAL A 1 273 ? 7.825 -12.390 -1.987 1.00 96.06 273 VAL A N 1
ATOM 2159 C CA . VAL A 1 273 ? 7.470 -12.871 -0.636 1.00 96.06 273 VAL A CA 1
ATOM 2160 C C . VAL A 1 273 ? 8.634 -12.824 0.365 1.00 96.06 273 VAL A C 1
ATOM 2162 O O . VAL A 1 273 ? 8.425 -12.285 1.451 1.00 96.06 273 VAL A O 1
ATOM 2165 N N . PRO A 1 274 ? 9.856 -13.305 0.053 1.00 96.31 274 PRO A N 1
ATOM 2166 C CA . PRO A 1 274 ? 10.969 -13.293 1.002 1.00 96.31 274 PRO A CA 1
ATOM 2167 C C . PRO A 1 274 ? 11.340 -11.902 1.527 1.00 96.31 274 PRO A C 1
ATOM 2169 O O . PRO A 1 274 ? 11.881 -11.803 2.621 1.00 96.31 274 PRO A O 1
ATOM 2172 N N . TYR A 1 275 ? 11.062 -10.827 0.785 1.00 96.75 275 TYR A N 1
ATOM 2173 C CA . TYR A 1 275 ? 11.387 -9.454 1.200 1.00 96.75 275 TYR A CA 1
ATOM 2174 C C . TYR A 1 275 ? 10.328 -8.826 2.100 1.00 96.75 275 TYR A C 1
ATOM 2176 O O . TYR A 1 275 ? 10.578 -7.803 2.734 1.00 96.75 275 TYR A O 1
ATOM 2184 N N . ILE A 1 276 ? 9.148 -9.435 2.150 1.00 96.69 276 ILE A N 1
ATOM 2185 C CA . ILE A 1 276 ? 8.031 -8.955 2.953 1.00 96.69 276 ILE A CA 1
ATOM 2186 C C . ILE A 1 276 ? 7.593 -9.981 3.988 1.00 96.69 276 ILE A C 1
ATOM 2188 O O . ILE A 1 276 ? 6.612 -9.742 4.673 1.00 96.69 276 ILE A O 1
ATOM 2192 N N . PHE A 1 277 ? 8.269 -11.115 4.142 1.00 96.06 277 PHE A N 1
ATOM 2193 C CA . PHE A 1 277 ? 7.870 -12.087 5.151 1.00 96.06 277 PHE A CA 1
ATOM 2194 C C . PHE A 1 277 ? 8.015 -11.478 6.564 1.00 96.06 277 PHE A C 1
ATOM 2196 O O . PHE A 1 277 ? 9.044 -10.856 6.841 1.00 96.06 277 PHE A O 1
ATOM 2203 N N . PRO A 1 278 ? 7.003 -11.590 7.443 1.00 95.50 278 PRO A N 1
ATOM 2204 C CA . PRO A 1 278 ? 7.066 -11.071 8.809 1.00 95.50 278 PRO A CA 1
ATOM 2205 C C . PRO A 1 278 ? 8.294 -11.543 9.599 1.00 95.50 278 PRO A C 1
ATOM 2207 O O . PRO A 1 278 ? 8.675 -12.710 9.485 1.00 95.50 278 PRO A O 1
ATOM 2210 N N . ARG A 1 279 ? 8.872 -10.670 10.444 1.00 90.62 279 ARG A N 1
ATOM 2211 C CA . ARG A 1 279 ? 9.978 -10.918 11.406 1.00 90.62 279 ARG A CA 1
ATOM 2212 C C . ARG A 1 279 ? 11.334 -11.275 10.803 1.00 90.62 279 ARG A C 1
ATOM 2214 O O . ARG A 1 279 ? 12.371 -10.937 11.371 1.00 90.62 279 ARG A O 1
ATOM 2221 N N . HIS A 1 280 ? 11.343 -11.969 9.673 1.00 88.06 280 HIS A N 1
ATOM 2222 C CA . HIS A 1 280 ? 12.543 -12.514 9.053 1.00 88.06 280 HIS A CA 1
ATOM 2223 C C . HIS A 1 280 ? 12.522 -12.306 7.534 1.00 88.06 280 HIS A C 1
ATOM 2225 O O . HIS A 1 280 ? 12.573 -13.284 6.781 1.00 88.06 280 HIS A O 1
ATOM 2231 N N . PRO A 1 281 ? 12.451 -11.049 7.050 1.00 90.81 281 PRO A N 1
ATOM 2232 C CA . PRO A 1 281 ? 12.664 -10.802 5.636 1.00 90.81 281 PRO A CA 1
ATOM 2233 C C . PRO A 1 281 ? 14.087 -11.242 5.272 1.00 90.81 281 PRO A C 1
ATOM 2235 O O . PRO A 1 281 ? 15.039 -10.983 6.009 1.00 90.81 281 PRO A O 1
ATOM 2238 N N . TRP A 1 282 ? 14.249 -11.890 4.118 1.00 91.94 282 TRP A N 1
ATOM 2239 C CA . TRP A 1 282 ? 15.542 -12.408 3.660 1.00 91.94 282 TRP A CA 1
ATOM 2240 C C . TRP A 1 282 ? 16.624 -11.318 3.646 1.00 91.94 282 TRP A C 1
ATOM 2242 O O . TRP A 1 282 ? 17.775 -11.560 4.010 1.00 91.94 282 TRP A O 1
ATOM 2252 N N . ARG A 1 283 ? 16.250 -10.096 3.258 1.00 93.56 283 ARG A N 1
ATOM 2253 C CA . ARG A 1 283 ? 17.093 -8.907 3.393 1.00 93.56 283 ARG A CA 1
ATOM 2254 C C . ARG A 1 283 ? 16.251 -7.758 3.951 1.00 93.56 283 ARG A C 1
ATOM 2256 O O . ARG A 1 283 ? 15.183 -7.499 3.392 1.00 93.56 283 ARG A O 1
ATOM 2263 N N . PRO A 1 284 ? 16.721 -7.051 4.995 1.00 93.62 284 PRO A N 1
ATOM 2264 C CA . PRO A 1 284 ? 16.057 -5.856 5.499 1.00 93.62 284 PRO A CA 1
ATOM 2265 C C . PRO A 1 284 ? 15.860 -4.809 4.405 1.00 93.62 284 PRO A C 1
ATOM 2267 O O . PRO A 1 284 ? 16.739 -4.595 3.568 1.00 93.62 284 PRO A O 1
ATOM 2270 N N . ALA A 1 285 ? 14.727 -4.109 4.444 1.00 94.56 285 ALA A N 1
ATOM 2271 C CA . ALA A 1 285 ? 14.399 -3.086 3.457 1.00 94.56 285 ALA A CA 1
ATOM 2272 C C . ALA A 1 285 ? 15.407 -1.919 3.434 1.00 94.56 285 ALA A C 1
ATOM 2274 O O . ALA A 1 285 ? 15.629 -1.306 2.392 1.00 94.56 285 ALA A O 1
ATOM 2275 N N . SER A 1 286 ? 16.066 -1.654 4.567 1.00 94.38 286 SER A N 1
ATOM 2276 C CA . SER A 1 286 ? 17.144 -0.666 4.713 1.00 94.38 286 SER A CA 1
ATOM 2277 C C . SER A 1 286 ? 18.376 -0.950 3.851 1.00 94.38 286 SER A C 1
ATOM 2279 O O . SER A 1 286 ? 19.180 -0.050 3.632 1.00 94.38 286 SER A O 1
ATOM 2281 N N . ASN A 1 287 ? 18.543 -2.185 3.367 1.00 96.06 287 ASN A N 1
ATOM 2282 C CA . ASN A 1 287 ? 19.689 -2.578 2.546 1.00 96.06 287 ASN A CA 1
ATOM 2283 C C . ASN A 1 287 ? 19.515 -2.209 1.067 1.00 96.06 287 ASN A C 1
ATOM 2285 O O . ASN A 1 287 ? 20.437 -2.406 0.277 1.00 96.06 287 ASN A O 1
ATOM 2289 N N . PHE A 1 288 ? 18.340 -1.712 0.681 1.00 96.31 288 PHE A N 1
ATOM 2290 C CA . PHE A 1 288 ? 18.023 -1.362 -0.695 1.00 96.31 288 PHE A CA 1
ATOM 2291 C C . PHE A 1 288 ? 18.017 0.153 -0.887 1.00 96.31 288 PHE A C 1
ATOM 2293 O O . PHE A 1 288 ? 17.660 0.897 0.032 1.00 96.31 288 PHE A O 1
ATOM 2300 N N . PRO A 1 289 ? 18.411 0.636 -2.077 1.00 94.88 289 PRO A N 1
ATOM 2301 C CA . PRO A 1 289 ? 18.504 2.061 -2.329 1.00 94.88 289 PRO A CA 1
ATOM 2302 C C . PRO A 1 289 ? 17.122 2.716 -2.267 1.00 94.88 289 PRO A C 1
ATOM 2304 O O . PRO A 1 289 ? 16.149 2.248 -2.868 1.00 94.88 289 PRO A O 1
ATOM 2307 N N . LEU A 1 290 ? 17.061 3.848 -1.563 1.00 97.44 290 LEU A N 1
ATOM 2308 C CA . LEU A 1 290 ? 15.914 4.743 -1.621 1.00 97.44 290 LEU A CA 1
ATOM 2309 C C . LEU A 1 290 ? 15.728 5.192 -3.075 1.00 97.44 290 LEU A C 1
ATOM 2311 O O . LEU A 1 290 ? 16.630 5.787 -3.662 1.00 97.44 290 LEU A O 1
ATOM 2315 N N . MET A 1 291 ? 14.551 4.931 -3.632 1.00 97.31 291 MET A N 1
ATOM 2316 C CA . MET A 1 291 ? 14.175 5.400 -4.961 1.00 97.31 291 MET A CA 1
ATOM 2317 C C . MET A 1 291 ? 13.782 6.875 -4.910 1.00 97.31 291 MET A C 1
ATOM 2319 O O . MET A 1 291 ? 14.238 7.671 -5.725 1.00 97.31 291 MET A O 1
ATOM 2323 N N . GLN A 1 292 ? 12.946 7.252 -3.939 1.00 97.81 292 GLN A N 1
ATOM 2324 C CA . GLN A 1 292 ? 12.510 8.633 -3.776 1.00 97.81 292 GLN A CA 1
ATOM 2325 C C . GLN A 1 292 ? 12.141 8.933 -2.323 1.00 97.81 292 GLN A C 1
ATOM 2327 O O . GLN A 1 292 ? 11.433 8.158 -1.681 1.00 97.81 292 GLN A O 1
ATOM 2332 N N . ALA A 1 293 ? 12.587 10.086 -1.823 1.00 98.19 293 ALA A N 1
ATOM 2333 C CA . ALA A 1 293 ? 12.088 10.631 -0.566 1.00 98.19 293 ALA A CA 1
ATOM 2334 C C . ALA A 1 293 ? 10.612 11.041 -0.695 1.00 98.19 293 ALA A C 1
ATOM 2336 O O . ALA A 1 293 ? 10.103 11.287 -1.798 1.00 98.19 293 ALA A O 1
ATOM 2337 N N . SER A 1 294 ? 9.933 11.130 0.441 1.00 97.50 294 SER A N 1
ATOM 2338 C CA . SER A 1 294 ? 8.564 11.625 0.491 1.00 97.50 294 SER A CA 1
ATOM 2339 C C . SER A 1 294 ? 8.477 13.116 0.126 1.00 97.50 294 SER A C 1
ATOM 2341 O O . SER A 1 294 ? 9.497 13.814 0.147 1.00 97.50 294 SER A O 1
ATOM 2343 N N . PRO A 1 295 ? 7.286 13.635 -0.231 1.00 96.19 295 PRO A N 1
ATOM 2344 C CA . PRO A 1 295 ? 7.063 15.071 -0.406 1.00 96.19 295 PRO A CA 1
ATOM 2345 C C . PRO A 1 295 ? 7.567 15.945 0.753 1.00 96.19 295 PRO A C 1
ATOM 2347 O O . PRO A 1 295 ? 8.093 17.025 0.495 1.00 96.19 295 PRO A O 1
ATOM 2350 N N . LEU A 1 296 ? 7.472 15.472 2.003 1.00 97.50 296 LEU A N 1
ATOM 2351 C CA . LEU A 1 296 ? 7.987 16.185 3.183 1.00 97.50 296 LEU A CA 1
ATOM 2352 C C . LEU A 1 296 ? 9.467 15.882 3.495 1.00 97.50 296 LEU A C 1
ATOM 2354 O O . LEU A 1 296 ? 9.962 16.221 4.568 1.00 97.50 296 LEU A O 1
ATOM 2358 N N . GLY A 1 297 ? 10.189 15.232 2.577 1.00 97.69 297 GLY A N 1
ATOM 2359 C CA . GLY A 1 297 ? 11.622 14.950 2.695 1.00 97.69 297 GLY A CA 1
ATOM 2360 C C . GLY A 1 297 ? 11.978 13.720 3.536 1.00 97.69 297 GLY A C 1
ATOM 2361 O O . GLY A 1 297 ? 13.160 13.473 3.782 1.00 97.69 297 GLY A O 1
ATOM 2362 N N . GLN A 1 298 ? 10.995 12.919 3.952 1.00 97.69 298 GLN A N 1
ATOM 2363 C CA . GLN A 1 298 ? 11.227 11.705 4.732 1.00 97.69 298 GLN A CA 1
ATOM 2364 C C . GLN A 1 298 ? 11.908 10.630 3.878 1.00 97.69 298 GLN A C 1
ATOM 2366 O O . GLN A 1 298 ? 11.625 10.462 2.690 1.00 97.69 298 GLN A O 1
ATOM 2371 N N . ARG A 1 299 ? 12.818 9.873 4.497 1.00 98.00 299 ARG A N 1
ATOM 2372 C CA . ARG A 1 299 ? 13.623 8.822 3.844 1.00 98.00 299 ARG A CA 1
ATOM 2373 C C . ARG A 1 299 ? 13.418 7.465 4.516 1.00 98.00 299 ARG A C 1
ATOM 2375 O O . ARG A 1 299 ? 14.375 6.748 4.786 1.00 98.00 299 ARG A O 1
ATOM 2382 N N . GLN A 1 300 ? 12.170 7.149 4.843 1.00 97.00 300 GLN A N 1
ATOM 2383 C CA . GLN A 1 300 ? 11.829 5.908 5.527 1.00 97.00 300 GLN A CA 1
ATOM 2384 C C . GLN A 1 300 ? 11.950 4.720 4.573 1.00 97.00 300 GLN A C 1
ATOM 2386 O O . GLN A 1 300 ? 11.402 4.731 3.471 1.00 97.00 300 GLN A O 1
ATOM 2391 N N . SER A 1 301 ? 12.658 3.684 5.018 1.00 97.56 301 SER A N 1
ATOM 2392 C CA . SER A 1 301 ? 12.627 2.366 4.395 1.00 97.56 301 SER A CA 1
ATOM 2393 C C . SER A 1 301 ? 11.235 1.740 4.543 1.00 97.56 301 SER A C 1
ATOM 2395 O O . SER A 1 301 ? 10.537 2.068 5.506 1.00 97.56 301 SER A O 1
ATOM 2397 N N . PRO A 1 302 ? 10.849 0.802 3.660 1.00 97.56 302 PRO A N 1
ATOM 2398 C CA . PRO A 1 302 ? 9.606 0.053 3.764 1.00 97.56 302 PRO A CA 1
ATOM 2399 C C . PRO A 1 302 ? 9.295 -0.428 5.183 1.00 97.56 302 PRO A C 1
ATOM 2401 O O . PRO A 1 302 ? 10.142 -1.042 5.835 1.00 97.56 302 PRO A O 1
ATOM 2404 N N . TYR A 1 303 ? 8.087 -0.117 5.659 1.00 94.50 303 TYR A N 1
ATOM 2405 C CA . TYR A 1 303 ? 7.678 -0.411 7.031 1.00 94.50 303 TYR A CA 1
ATOM 2406 C C . TYR A 1 303 ? 7.416 -1.912 7.216 1.00 94.50 303 TYR A C 1
ATOM 2408 O O . TYR A 1 303 ? 6.723 -2.539 6.418 1.00 94.50 303 TYR A O 1
ATOM 2416 N N . GLU A 1 304 ? 7.977 -2.512 8.267 1.00 95.06 304 GLU A N 1
ATOM 2417 C CA . GLU A 1 304 ? 7.905 -3.966 8.447 1.00 95.06 304 GLU A CA 1
ATOM 2418 C C . GLU A 1 304 ? 6.488 -4.442 8.796 1.00 95.06 304 GLU A C 1
ATOM 2420 O O . GLU A 1 304 ? 6.004 -5.420 8.213 1.00 95.06 304 GLU A O 1
ATOM 2425 N N . GLN A 1 305 ? 5.805 -3.743 9.711 1.00 97.19 305 GLN A N 1
ATOM 2426 C CA . GLN A 1 305 ? 4.456 -4.107 10.155 1.00 97.19 305 GLN A CA 1
ATOM 2427 C C . GLN A 1 305 ? 3.445 -3.962 9.012 1.00 97.19 305 GLN A C 1
ATOM 2429 O O . GLN A 1 305 ? 2.618 -4.848 8.827 1.00 97.19 305 GLN A O 1
ATOM 2434 N N . VAL A 1 306 ? 3.557 -2.917 8.184 1.00 98.12 306 VAL A N 1
ATOM 2435 C CA . VAL A 1 306 ? 2.693 -2.698 7.011 1.00 98.12 306 VAL A CA 1
ATOM 2436 C C . VAL A 1 306 ? 3.536 -2.672 5.745 1.00 98.12 306 VAL A C 1
ATOM 2438 O O . VAL A 1 306 ? 4.099 -1.644 5.375 1.00 98.12 306 VAL A O 1
ATOM 2441 N N . SER A 1 307 ? 3.585 -3.804 5.046 1.00 98.00 307 SER A N 1
ATOM 2442 C CA . SER A 1 307 ? 4.232 -3.863 3.742 1.00 98.00 307 SER A CA 1
ATOM 2443 C C . SER A 1 307 ? 3.408 -3.065 2.737 1.00 98.00 307 SER A C 1
ATOM 2445 O O . SER A 1 307 ? 2.263 -3.399 2.447 1.00 98.00 307 SER A O 1
ATOM 2447 N N . CYS A 1 308 ? 3.975 -1.984 2.230 1.00 98.31 308 CYS A N 1
ATOM 2448 C CA . CYS A 1 308 ? 3.290 -1.077 1.326 1.00 98.31 308 CYS A CA 1
ATOM 2449 C C . CYS A 1 308 ? 3.899 -1.143 -0.075 1.00 98.31 308 CYS A C 1
ATOM 2451 O O . CYS A 1 308 ? 5.121 -1.184 -0.194 1.00 98.31 308 CYS A O 1
ATOM 2453 N N . PHE A 1 309 ? 3.070 -1.106 -1.118 1.00 98.06 309 PHE A N 1
ATOM 2454 C CA . PHE A 1 309 ? 3.492 -1.096 -2.521 1.00 98.06 309 PHE A CA 1
ATOM 2455 C C . PHE A 1 309 ? 2.882 0.068 -3.306 1.00 98.06 309 PHE A C 1
ATOM 2457 O O . PHE A 1 309 ? 1.734 0.440 -3.083 1.00 98.06 309 PHE A O 1
ATOM 2464 N N . ASP A 1 310 ? 3.613 0.612 -4.276 1.00 96.75 310 ASP A N 1
ATOM 2465 C CA . ASP A 1 310 ? 3.074 1.658 -5.151 1.00 96.75 310 ASP A CA 1
ATOM 2466 C C . ASP A 1 310 ? 2.030 1.141 -6.151 1.00 96.75 310 ASP A C 1
ATOM 2468 O O . ASP A 1 310 ? 1.041 1.817 -6.417 1.00 96.75 310 ASP A O 1
ATOM 2472 N N . TYR A 1 311 ? 2.243 -0.055 -6.703 1.00 95.38 311 TYR A N 1
ATOM 2473 C CA . TYR A 1 311 ? 1.410 -0.631 -7.751 1.00 95.38 311 TYR A CA 1
ATOM 2474 C C . TYR A 1 311 ? 1.608 -2.146 -7.835 1.00 95.38 311 TYR A C 1
ATOM 2476 O O . TYR A 1 311 ? 2.734 -2.622 -7.860 1.00 95.38 311 TYR A O 1
ATOM 2484 N N . LEU A 1 312 ? 0.535 -2.937 -7.913 1.00 96.56 312 LEU A N 1
ATOM 2485 C CA . LEU A 1 312 ? 0.643 -4.406 -8.007 1.00 96.56 312 LEU A CA 1
ATOM 2486 C C . LEU A 1 312 ? -0.041 -5.002 -9.242 1.00 96.56 312 LEU A C 1
ATOM 2488 O O . LEU A 1 312 ? -0.169 -6.218 -9.345 1.00 96.56 312 LEU A O 1
ATOM 2492 N N . TYR A 1 313 ? -0.443 -4.192 -10.221 1.00 95.00 313 TYR A N 1
ATOM 2493 C CA . TYR A 1 313 ? -1.080 -4.695 -11.444 1.00 95.00 313 TYR A CA 1
ATOM 2494 C C . TYR A 1 313 ? -0.162 -5.618 -12.264 1.00 95.00 313 TYR A C 1
ATOM 2496 O O . TYR A 1 313 ? -0.567 -6.712 -12.652 1.00 95.00 313 TYR A O 1
ATOM 2504 N N . TYR A 1 314 ? 1.099 -5.220 -12.475 1.00 92.06 314 TYR A N 1
ATOM 2505 C CA . TYR A 1 314 ? 2.087 -5.990 -13.242 1.00 92.06 314 TYR A CA 1
ATOM 2506 C C . TYR A 1 314 ? 2.800 -7.056 -12.399 1.00 92.06 314 TYR A C 1
ATOM 2508 O O . TYR A 1 314 ? 3.997 -7.288 -12.542 1.00 92.06 314 TYR A O 1
ATOM 2516 N N . THR A 1 315 ? 2.067 -7.757 -11.540 1.00 86.25 315 THR A N 1
ATOM 2517 C CA . THR A 1 315 ? 2.577 -8.944 -10.839 1.00 86.25 315 THR A CA 1
ATOM 2518 C C . THR A 1 315 ? 1.943 -10.201 -11.435 1.00 86.25 315 THR A C 1
ATOM 2520 O O . THR A 1 315 ? 1.167 -10.894 -10.778 1.00 86.25 315 THR A O 1
ATOM 2523 N N . PRO A 1 316 ? 2.154 -10.502 -12.732 1.00 70.44 316 PRO A N 1
ATOM 2524 C CA . PRO A 1 316 ? 1.559 -11.685 -13.292 1.00 70.44 316 PRO A CA 1
ATOM 2525 C C . PRO A 1 316 ? 2.289 -12.907 -12.753 1.00 70.44 316 PRO A C 1
ATOM 2527 O O . PRO A 1 316 ? 3.505 -12.932 -12.587 1.00 70.44 316 PRO A O 1
ATOM 2530 N N . ARG A 1 317 ? 1.510 -13.982 -12.682 1.00 62.25 317 ARG A N 1
ATOM 2531 C CA . ARG A 1 317 ? 1.988 -15.360 -12.735 1.00 62.25 317 ARG A CA 1
ATOM 2532 C C . ARG A 1 317 ? 2.507 -15.892 -11.401 1.00 62.25 317 ARG A C 1
ATOM 2534 O O . ARG A 1 317 ? 3.604 -15.624 -10.923 1.00 62.25 317 ARG A O 1
ATOM 2541 N N . VAL A 1 318 ? 1.720 -16.821 -10.871 1.00 61.56 318 VAL A N 1
ATOM 2542 C CA . VAL A 1 318 ? 2.268 -17.974 -10.163 1.00 61.56 318 VAL A CA 1
ATOM 2543 C C . VAL A 1 318 ? 3.019 -18.783 -11.216 1.00 61.56 318 VAL A C 1
ATOM 2545 O O . VAL A 1 318 ? 2.427 -19.604 -11.921 1.00 61.56 318 VAL A O 1
ATOM 2548 N N . ASP A 1 319 ? 4.305 -18.495 -11.412 1.00 59.62 319 ASP A N 1
ATOM 2549 C CA . ASP A 1 319 ? 5.147 -19.419 -12.159 1.00 59.62 319 ASP A CA 1
ATOM 2550 C C . ASP A 1 319 ? 5.032 -20.770 -11.462 1.00 59.62 319 ASP A C 1
ATOM 2552 O O . ASP A 1 319 ? 5.236 -20.882 -10.250 1.00 59.62 319 ASP A O 1
ATOM 2556 N N . ARG A 1 320 ? 4.623 -21.802 -12.214 1.00 56.59 320 ARG A N 1
ATOM 2557 C CA . ARG A 1 320 ? 4.738 -23.171 -11.712 1.00 56.59 320 ARG A CA 1
ATOM 2558 C C . ARG A 1 320 ? 6.191 -23.307 -11.317 1.00 56.59 320 ARG A C 1
ATOM 2560 O O . ARG A 1 320 ? 7.026 -23.081 -12.190 1.00 56.59 320 ARG A O 1
ATOM 2567 N N . CYS A 1 321 ? 6.467 -23.658 -10.058 1.00 58.94 321 CYS A N 1
ATOM 2568 C CA . CYS A 1 321 ? 7.795 -24.089 -9.650 1.00 58.94 321 CYS A CA 1
ATOM 2569 C C . CYS A 1 321 ? 8.310 -25.004 -10.754 1.00 58.94 321 CYS A C 1
ATOM 2571 O O . CYS A 1 321 ? 7.759 -26.093 -10.963 1.00 58.94 321 CYS A O 1
ATOM 2573 N N . SER A 1 322 ? 9.270 -24.506 -11.535 1.00 55.12 322 SER A N 1
ATOM 2574 C CA . SER A 1 322 ? 9.959 -25.291 -12.542 1.00 55.12 322 SER A CA 1
ATOM 2575 C C . SER A 1 322 ? 10.420 -26.512 -11.777 1.00 55.12 322 SER A C 1
ATOM 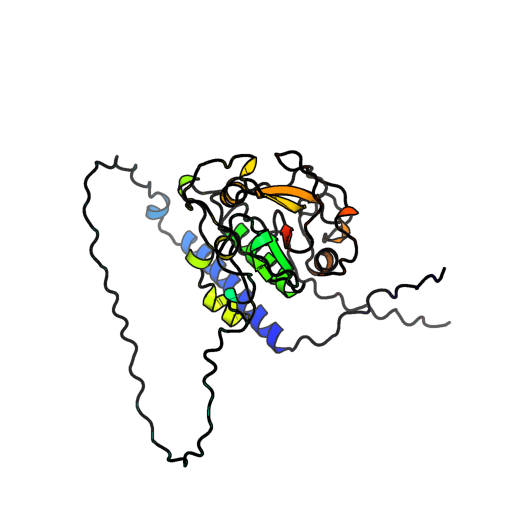2577 O O . SER A 1 322 ? 11.112 -26.344 -10.772 1.00 55.12 322 SER A O 1
ATOM 2579 N N . ARG A 1 323 ? 9.908 -27.701 -12.138 1.00 54.50 323 ARG A N 1
ATOM 2580 C CA . ARG A 1 323 ? 10.243 -28.956 -11.450 1.00 54.50 323 ARG A CA 1
ATOM 2581 C C . ARG A 1 323 ? 11.729 -28.897 -11.151 1.00 54.50 323 ARG A C 1
ATOM 2583 O O . ARG A 1 323 ? 12.474 -28.669 -12.100 1.00 54.50 323 ARG A O 1
ATOM 2590 N N . CYS A 1 324 ? 12.118 -29.012 -9.876 1.00 53.56 324 CYS A N 1
ATOM 2591 C CA . CYS A 1 324 ? 13.524 -29.064 -9.498 1.00 53.56 324 CYS A CA 1
ATOM 2592 C C . CYS A 1 324 ? 14.138 -30.136 -10.403 1.00 53.56 324 CYS A C 1
ATOM 2594 O O . CYS A 1 324 ? 13.805 -31.314 -10.263 1.00 53.56 324 CYS A O 1
ATOM 2596 N N . SER A 1 325 ? 14.878 -29.710 -11.434 1.00 53.62 325 SER A N 1
ATOM 2597 C CA . SER A 1 325 ? 15.491 -30.618 -12.388 1.00 53.62 325 SER A CA 1
ATOM 2598 C C . SER A 1 325 ? 16.415 -31.454 -11.536 1.00 53.62 325 SER A C 1
ATOM 2600 O O . SER A 1 325 ? 17.382 -30.921 -10.994 1.00 53.62 325 SER A O 1
ATOM 2602 N N . THR A 1 326 ? 16.054 -32.718 -11.313 1.00 57.75 326 THR A N 1
ATOM 2603 C CA . THR A 1 326 ? 16.890 -33.650 -10.564 1.00 57.75 326 THR A CA 1
ATOM 2604 C C . THR A 1 326 ? 18.292 -33.520 -11.138 1.00 57.75 326 THR A C 1
ATOM 2606 O O . THR A 1 326 ? 18.416 -33.677 -12.360 1.00 57.75 326 THR A O 1
ATOM 2609 N N . PRO A 1 327 ? 19.305 -33.163 -10.325 1.00 60.84 327 PRO A N 1
ATOM 2610 C CA . PRO A 1 327 ? 20.662 -33.015 -10.819 1.00 60.84 327 PRO A CA 1
ATOM 2611 C C . PRO A 1 327 ? 20.993 -34.289 -11.581 1.00 60.84 327 PRO A C 1
ATOM 2613 O O . PRO A 1 327 ? 20.822 -35.394 -11.057 1.00 60.84 327 PRO A O 1
ATOM 2616 N N . GLY A 1 328 ? 21.318 -34.119 -12.865 1.00 58.03 328 GLY A N 1
ATOM 2617 C CA . GLY A 1 328 ? 21.593 -35.224 -13.763 1.00 58.03 328 GLY A CA 1
ATOM 2618 C C . GLY A 1 328 ? 22.592 -36.140 -13.082 1.00 58.03 328 GLY A C 1
ATOM 2619 O O . GLY A 1 328 ? 23.680 -35.706 -12.714 1.00 58.03 328 GLY A O 1
ATOM 2620 N N . ARG A 1 329 ? 22.174 -37.387 -12.853 1.00 58.66 329 ARG A N 1
ATOM 2621 C CA . ARG A 1 329 ? 23.028 -38.467 -12.375 1.00 58.66 329 ARG A CA 1
ATOM 2622 C C . ARG A 1 329 ? 24.250 -38.480 -13.288 1.00 58.66 329 ARG A C 1
ATOM 2624 O O . ARG A 1 329 ? 24.122 -38.877 -14.445 1.00 58.66 329 ARG A O 1
ATOM 2631 N N . LEU A 1 330 ? 25.383 -37.983 -12.792 1.00 56.06 330 LEU A N 1
ATOM 2632 C CA . LEU A 1 330 ? 26.667 -38.107 -13.468 1.00 56.06 330 LEU A CA 1
ATOM 2633 C C . LEU A 1 330 ? 26.839 -39.603 -13.745 1.00 56.06 330 LEU A C 1
ATOM 2635 O O . LEU A 1 330 ? 26.941 -40.400 -12.810 1.00 56.06 330 LEU A O 1
ATOM 2639 N N . ARG A 1 331 ? 26.744 -40.002 -15.018 1.00 56.66 331 ARG A N 1
ATOM 2640 C CA . ARG A 1 331 ? 27.231 -41.314 -15.431 1.00 56.66 331 ARG A CA 1
ATOM 2641 C C . ARG A 1 331 ? 28.736 -41.237 -15.233 1.00 56.66 331 ARG A C 1
ATOM 2643 O O . ARG A 1 331 ? 29.376 -40.396 -15.852 1.00 56.66 331 ARG A O 1
ATOM 2650 N N . GLY A 1 332 ? 29.236 -42.025 -14.289 1.00 60.59 332 GLY A N 1
ATOM 2651 C CA . GLY A 1 332 ? 30.658 -42.315 -14.230 1.00 60.59 332 GLY A CA 1
ATOM 2652 C C . GLY A 1 332 ? 31.035 -43.072 -15.496 1.00 60.59 332 GLY A C 1
ATOM 2653 O O . GLY A 1 332 ? 30.335 -44.025 -15.853 1.00 60.59 332 GLY A O 1
ATOM 2654 N N . ASP A 1 333 ? 32.083 -42.590 -16.149 1.00 54.88 333 ASP A N 1
ATOM 2655 C CA . ASP A 1 333 ? 32.931 -43.394 -17.025 1.00 54.88 333 ASP A CA 1
ATOM 2656 C C . ASP A 1 333 ? 33.984 -44.117 -16.176 1.00 54.88 333 ASP A C 1
ATOM 2658 O O . ASP A 1 333 ? 34.436 -43.518 -15.165 1.00 54.88 333 ASP A O 1
#